Protein AF-A0A955IRQ6-F1 (afdb_monomer)

Structure (mmCIF, N/CA/C/O backbone):
data_AF-A0A955IRQ6-F1
#
_entry.id   AF-A0A955IRQ6-F1
#
loop_
_atom_site.group_PDB
_atom_site.id
_atom_site.type_symbol
_atom_site.label_atom_id
_atom_site.label_alt_id
_atom_site.label_comp_id
_atom_site.label_asym_id
_atom_site.label_entity_id
_atom_site.label_seq_id
_atom_site.pdbx_PDB_ins_code
_atom_site.Cartn_x
_atom_site.Cartn_y
_atom_site.Cartn_z
_atom_site.occupancy
_atom_site.B_iso_or_equiv
_atom_site.auth_seq_id
_atom_site.auth_comp_id
_atom_site.auth_asym_id
_atom_site.auth_atom_id
_atom_site.pdbx_PDB_model_num
ATOM 1 N N . MET A 1 1 ? -24.555 -29.093 59.469 1.00 41.72 1 MET A N 1
ATOM 2 C CA . MET A 1 1 ? -25.232 -28.751 58.199 1.00 41.72 1 MET A CA 1
ATOM 3 C C . MET A 1 1 ? -25.353 -27.230 58.162 1.00 41.72 1 MET A C 1
ATOM 5 O O . MET A 1 1 ? -26.100 -26.677 58.957 1.00 41.72 1 MET A O 1
ATOM 9 N N . LYS A 1 2 ? -24.473 -26.539 57.424 1.00 49.88 2 LYS A N 1
ATOM 10 C CA . LYS A 1 2 ? -24.345 -25.069 57.468 1.00 49.88 2 LYS A CA 1
ATOM 11 C C . LYS A 1 2 ? -25.543 -24.448 56.740 1.00 49.88 2 LYS A C 1
ATOM 13 O O . LYS A 1 2 ? -25.682 -24.643 55.538 1.00 49.88 2 LYS A O 1
ATOM 18 N N . PHE A 1 3 ? -26.401 -23.740 57.474 1.00 54.69 3 PHE A N 1
ATOM 19 C CA . PHE A 1 3 ? -27.460 -22.912 56.901 1.00 54.69 3 PHE A CA 1
ATOM 20 C C . PHE A 1 3 ? -26.799 -21.811 56.075 1.00 54.69 3 PHE A C 1
ATOM 22 O O . PHE A 1 3 ? -26.162 -20.919 56.629 1.00 54.69 3 PHE A O 1
ATOM 29 N N . ILE A 1 4 ? -26.901 -21.905 54.752 1.00 63.69 4 ILE A N 1
ATOM 30 C CA . ILE A 1 4 ? -26.566 -20.794 53.867 1.00 63.69 4 ILE A CA 1
ATOM 31 C C . ILE A 1 4 ? -27.674 -19.757 54.093 1.00 63.69 4 ILE A C 1
ATOM 33 O O . ILE A 1 4 ? -28.838 -20.061 53.813 1.00 63.69 4 ILE A O 1
ATOM 37 N N . PRO A 1 5 ? -27.371 -18.578 54.662 1.00 65.19 5 PRO A N 1
ATOM 38 C CA . PRO A 1 5 ? -28.387 -17.560 54.876 1.00 65.19 5 PRO A CA 1
ATOM 39 C C . PRO A 1 5 ? -28.913 -17.121 53.507 1.00 65.19 5 PRO A C 1
ATOM 41 O O . PRO A 1 5 ? -28.129 -16.912 52.579 1.00 65.19 5 PRO A O 1
ATOM 44 N N . ARG A 1 6 ? -30.239 -16.987 53.362 1.00 68.56 6 ARG A N 1
ATOM 45 C CA . ARG A 1 6 ? -30.896 -16.582 52.098 1.00 68.56 6 ARG A CA 1
ATOM 46 C C . ARG A 1 6 ? -30.316 -15.280 51.525 1.00 68.56 6 ARG A C 1
ATOM 48 O O . ARG A 1 6 ? -30.346 -15.079 50.318 1.00 68.56 6 ARG A O 1
ATOM 55 N N . GLU A 1 7 ? -29.721 -14.457 52.384 1.00 74.31 7 GLU A N 1
ATOM 56 C CA . GLU A 1 7 ? -29.014 -13.221 52.048 1.00 74.31 7 GLU A CA 1
ATOM 57 C C . GLU A 1 7 ? -27.813 -13.430 51.115 1.00 74.31 7 GLU A C 1
ATOM 59 O O . GLU A 1 7 ? -27.553 -12.586 50.261 1.00 74.31 7 GLU A O 1
ATOM 64 N N . PHE A 1 8 ? -27.124 -14.575 51.196 1.00 80.44 8 PHE A N 1
ATOM 65 C CA . PHE A 1 8 ? -25.986 -14.868 50.319 1.00 80.44 8 PHE A CA 1
ATOM 66 C C . PHE A 1 8 ? -26.427 -15.034 48.858 1.00 80.44 8 PHE A C 1
ATOM 68 O O . PHE A 1 8 ? -25.748 -14.570 47.945 1.00 80.44 8 PHE A O 1
ATOM 75 N N . GLY A 1 9 ? -27.601 -15.636 48.635 1.00 82.88 9 GLY A N 1
ATOM 76 C CA . GLY A 1 9 ? -28.193 -15.757 47.301 1.00 82.88 9 GLY A CA 1
ATOM 77 C C . GLY A 1 9 ? -28.558 -14.395 46.711 1.00 82.88 9 GLY A C 1
ATOM 78 O O . GLY A 1 9 ? -28.277 -14.136 45.543 1.00 82.88 9 GLY A O 1
ATOM 79 N N . THR A 1 10 ? -29.107 -13.497 47.534 1.00 86.25 10 THR A N 1
ATOM 80 C CA . THR A 1 10 ? -29.444 -12.130 47.120 1.00 86.25 10 THR A CA 1
ATOM 81 C C . THR A 1 10 ? -28.1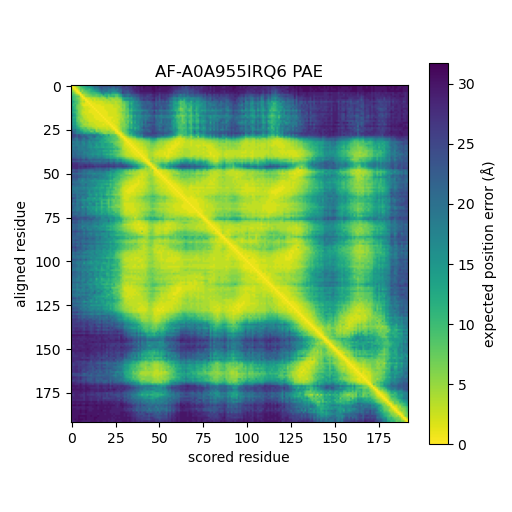99 -11.323 46.764 1.00 86.25 10 THR A C 1
ATOM 83 O O . THR A 1 10 ? -28.184 -10.671 45.725 1.00 86.25 10 THR A O 1
ATOM 86 N N . ILE A 1 11 ? -27.138 -11.394 47.573 1.00 90.38 11 ILE A N 1
ATOM 87 C CA . ILE A 1 11 ? -25.883 -10.675 47.304 1.00 90.38 11 ILE A CA 1
ATOM 88 C C . ILE A 1 11 ? -25.269 -11.151 45.985 1.00 90.38 11 ILE A C 1
ATOM 90 O O . ILE A 1 11 ? -24.971 -10.328 45.126 1.00 90.38 11 ILE A O 1
ATOM 94 N N . VAL A 1 12 ? -25.154 -12.468 45.780 1.00 93.00 12 VAL A N 1
ATOM 95 C CA . VAL A 1 12 ? -24.608 -13.028 44.533 1.00 93.00 12 VAL A CA 1
ATOM 96 C C . VAL A 1 12 ? -25.450 -12.612 43.327 1.00 93.00 12 VAL A C 1
ATOM 98 O O . VAL A 1 12 ? -24.893 -12.222 42.303 1.00 93.00 12 VAL A O 1
ATOM 101 N N . MET A 1 13 ? -26.780 -12.639 43.447 1.00 91.31 13 MET A N 1
ATOM 102 C CA . MET A 1 13 ? -27.679 -12.222 42.372 1.00 91.31 13 MET A CA 1
ATOM 103 C C . MET A 1 13 ? -27.525 -10.732 42.042 1.00 91.31 13 MET A C 1
ATOM 105 O O . MET A 1 13 ? -27.396 -10.384 40.872 1.00 91.31 13 MET A O 1
ATOM 109 N N . VAL A 1 14 ? -27.484 -9.853 43.048 1.00 92.56 14 VAL A N 1
ATOM 110 C CA . VAL A 1 14 ? -27.303 -8.408 42.841 1.00 92.56 14 VAL A CA 1
ATOM 111 C C . VAL A 1 14 ? -25.931 -8.112 42.238 1.00 92.56 14 VAL A C 1
ATOM 113 O O . VAL A 1 14 ? -25.848 -7.330 41.293 1.00 92.56 14 VAL A O 1
ATOM 116 N N . THR A 1 15 ? -24.857 -8.754 42.708 1.00 94.12 15 THR A N 1
ATOM 117 C CA . THR A 1 15 ? -23.518 -8.587 42.124 1.00 94.12 15 THR A CA 1
ATOM 118 C C . THR A 1 15 ? -23.474 -9.088 40.684 1.00 94.12 15 THR A C 1
ATOM 120 O O . THR A 1 15 ? -22.955 -8.383 39.824 1.00 94.12 15 THR A O 1
ATOM 123 N N . ALA A 1 16 ? -24.068 -10.248 40.391 1.00 92.75 16 ALA A N 1
ATOM 124 C CA . ALA A 1 16 ? -24.138 -10.783 39.036 1.00 92.75 16 ALA A CA 1
ATOM 125 C C . ALA A 1 16 ? -24.891 -9.830 38.099 1.00 92.75 16 ALA A C 1
ATOM 127 O O . ALA A 1 16 ? -24.366 -9.479 37.048 1.00 92.75 16 ALA A O 1
ATOM 128 N N . VAL A 1 17 ? -26.069 -9.344 38.508 1.00 94.31 17 VAL A N 1
ATOM 129 C CA . VAL A 1 17 ? -26.861 -8.376 37.730 1.00 94.31 17 VAL A CA 1
ATOM 130 C C . VAL A 1 17 ? -26.098 -7.063 37.543 1.00 94.31 17 VAL A C 1
ATOM 132 O O . VAL A 1 17 ? -26.059 -6.535 36.436 1.00 94.31 17 VAL A O 1
ATOM 135 N N . THR A 1 18 ? -25.435 -6.558 38.584 1.00 94.12 18 THR A N 1
ATOM 136 C CA . THR A 1 18 ? -24.657 -5.310 38.511 1.00 94.12 18 THR A CA 1
ATOM 137 C C . THR A 1 18 ? -23.472 -5.437 37.556 1.00 94.12 18 THR A C 1
ATOM 139 O O . THR A 1 18 ? -23.255 -4.546 36.736 1.00 94.12 18 THR A O 1
ATOM 142 N N . VAL A 1 19 ? -22.731 -6.551 37.611 1.00 92.88 19 VAL A N 1
ATOM 143 C CA . VAL A 1 19 ? -21.631 -6.839 36.675 1.00 92.88 19 VAL A CA 1
ATOM 144 C C . VAL A 1 19 ? -22.157 -6.988 35.248 1.00 92.88 19 VAL A C 1
ATOM 146 O O . VAL A 1 19 ? -21.530 -6.486 34.319 1.00 92.88 19 VAL A O 1
ATOM 149 N N . LEU A 1 20 ? -23.322 -7.617 35.064 1.00 90.75 20 LEU A N 1
ATOM 150 C CA . LEU A 1 20 ? -23.944 -7.777 33.750 1.00 90.75 20 LEU A CA 1
ATOM 151 C C . LEU A 1 20 ? -24.335 -6.424 33.140 1.00 90.75 20 LEU A C 1
ATOM 153 O O . LEU A 1 20 ? -24.046 -6.180 31.974 1.00 90.75 20 LEU A O 1
ATOM 157 N N . ILE A 1 21 ? -24.927 -5.528 33.938 1.00 87.81 21 ILE A N 1
ATOM 158 C CA . ILE A 1 21 ? -25.277 -4.163 33.515 1.00 87.81 21 ILE A CA 1
ATOM 159 C C . ILE A 1 21 ? -24.015 -3.372 33.166 1.00 87.81 21 ILE A C 1
ATOM 161 O O . ILE A 1 21 ? -23.978 -2.721 32.126 1.00 87.81 21 ILE A O 1
ATOM 165 N N . TRP A 1 22 ? -22.964 -3.458 33.989 1.00 86.50 22 TRP A N 1
ATOM 166 C CA . TRP A 1 22 ? -21.681 -2.809 33.702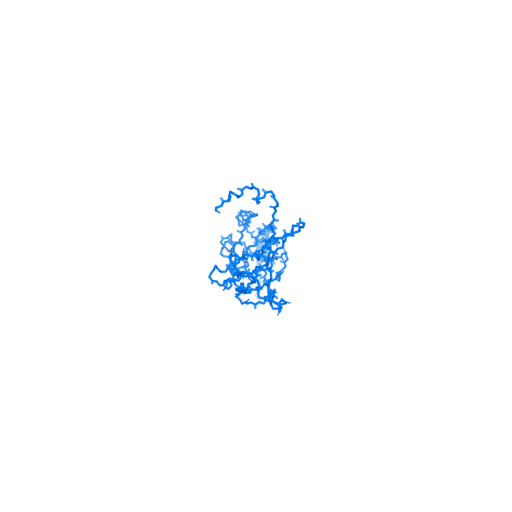 1.00 86.50 22 TRP A CA 1
ATOM 167 C C . TRP A 1 22 ? -21.038 -3.339 32.420 1.00 86.50 22 TRP A C 1
ATOM 169 O O . TRP A 1 22 ? -20.557 -2.555 31.606 1.00 86.50 22 TRP A O 1
ATOM 179 N N . SER A 1 23 ? -21.059 -4.656 32.212 1.00 78.50 23 SER A N 1
ATOM 180 C CA . SER A 1 23 ? -20.509 -5.272 31.005 1.00 78.50 23 SER A CA 1
ATOM 181 C C . SER A 1 23 ? -21.315 -4.905 29.760 1.00 78.50 23 SER A C 1
ATOM 183 O O . SER A 1 23 ? -20.729 -4.664 28.706 1.00 78.50 23 SER A O 1
ATOM 185 N N . TRP A 1 24 ? -22.643 -4.846 29.870 1.00 79.56 24 TRP A N 1
ATOM 186 C CA . TRP A 1 24 ? -23.517 -4.439 28.775 1.00 79.56 24 TRP A CA 1
ATOM 187 C C . TRP A 1 24 ? -23.308 -2.960 28.422 1.00 79.56 24 TRP A C 1
ATOM 189 O O . TRP A 1 24 ? -23.043 -2.643 27.264 1.00 79.56 24 TRP A O 1
ATOM 199 N N . ALA A 1 25 ? -23.281 -2.074 29.424 1.00 74.88 25 ALA A N 1
ATOM 200 C CA . ALA A 1 25 ? -23.009 -0.646 29.246 1.00 74.88 25 ALA A CA 1
ATOM 201 C C . ALA A 1 25 ? -21.607 -0.372 28.665 1.00 74.88 25 ALA A C 1
ATOM 203 O O . ALA A 1 25 ? -21.438 0.516 27.829 1.00 74.88 25 ALA A O 1
ATOM 204 N N . ALA A 1 26 ? -20.600 -1.160 29.055 1.00 65.38 26 ALA A N 1
ATOM 205 C CA . ALA A 1 26 ? -19.263 -1.080 28.471 1.00 65.38 26 ALA A CA 1
ATOM 206 C C . ALA A 1 26 ? -19.239 -1.532 26.999 1.00 65.38 26 ALA A C 1
ATOM 208 O O . ALA A 1 26 ? -18.494 -0.959 26.202 1.00 65.38 26 ALA A O 1
ATOM 209 N N . SER A 1 27 ? -20.062 -2.520 26.621 1.00 59.62 27 SER A N 1
ATOM 210 C CA . SER A 1 27 ? -20.165 -2.989 25.231 1.00 59.62 27 SER A CA 1
ATOM 211 C C . SER A 1 27 ? -20.871 -1.984 24.314 1.00 59.62 27 SER A C 1
ATOM 213 O O . SER A 1 27 ? -20.405 -1.753 23.203 1.00 59.62 27 SER A O 1
ATOM 215 N N . GLU A 1 28 ? -21.888 -1.276 24.818 1.00 60.88 28 GLU A N 1
ATOM 216 C CA . GLU A 1 28 ? -22.627 -0.230 24.087 1.00 60.88 28 GLU A CA 1
ATOM 217 C C . GLU A 1 28 ? -21.750 0.996 23.746 1.00 60.88 28 GLU A C 1
ATOM 219 O O . GLU A 1 28 ? -22.103 1.847 22.932 1.00 60.88 28 GLU A O 1
ATOM 224 N N . THR A 1 29 ? -20.568 1.110 24.361 1.00 61.31 29 THR A N 1
ATOM 225 C CA . THR A 1 29 ? -19.668 2.257 24.168 1.00 61.31 29 THR A CA 1
ATOM 226 C C . THR A 1 29 ? -18.760 2.103 22.939 1.00 61.31 29 THR A C 1
ATOM 228 O O . THR A 1 29 ? -18.117 3.072 22.519 1.00 61.31 29 THR A O 1
ATOM 231 N N . ARG A 1 30 ? -18.693 0.908 22.337 1.00 68.31 30 ARG A N 1
ATOM 232 C CA . ARG A 1 30 ? -17.877 0.661 21.144 1.00 68.31 30 ARG A CA 1
ATOM 233 C C . ARG A 1 30 ? -18.705 0.868 19.887 1.00 68.31 30 ARG A C 1
ATOM 235 O O . ARG A 1 30 ? -19.471 0.009 19.468 1.00 68.31 30 ARG A O 1
ATOM 242 N N . ALA A 1 31 ? -18.543 2.042 19.295 1.00 82.19 31 ALA A N 1
ATOM 243 C CA . ALA A 1 31 ? -19.154 2.350 18.017 1.00 82.19 31 ALA A CA 1
ATOM 244 C C . ALA A 1 31 ? -18.250 1.861 16.877 1.00 82.19 31 ALA A C 1
ATOM 246 O O . ALA A 1 31 ? -17.022 1.820 17.008 1.00 82.19 31 ALA A O 1
ATOM 247 N N . GLN A 1 32 ? -18.877 1.508 15.759 1.00 90.56 32 GLN A N 1
ATOM 248 C CA . GLN A 1 32 ? -18.195 1.185 14.511 1.00 90.56 32 GLN A CA 1
ATOM 249 C C . GLN A 1 32 ? -18.399 2.319 13.511 1.00 90.56 32 GLN A C 1
ATOM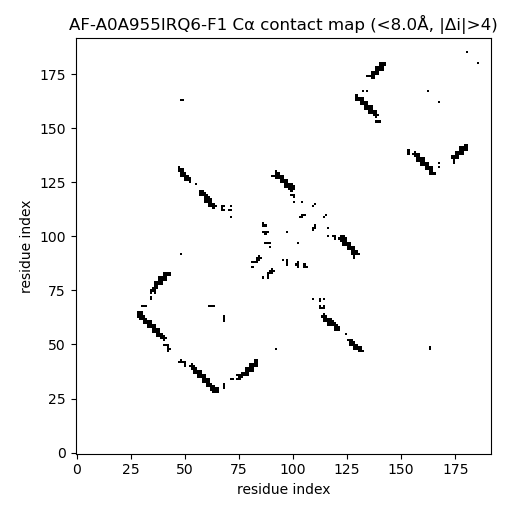 251 O O . GLN A 1 32 ? -19.449 2.968 13.496 1.00 90.56 32 GLN A O 1
ATOM 256 N N . ALA A 1 33 ? -17.395 2.560 12.678 1.00 89.62 33 ALA A N 1
ATOM 257 C CA . ALA A 1 33 ? -17.483 3.497 11.570 1.00 89.62 33 ALA A CA 1
ATOM 258 C C . ALA A 1 33 ? -16.672 2.987 10.379 1.00 89.62 33 ALA A C 1
ATOM 260 O O . ALA A 1 33 ? -15.662 2.308 10.554 1.00 89.62 33 ALA A O 1
ATOM 261 N N . ASP A 1 34 ? -17.096 3.368 9.177 1.00 92.06 34 ASP A N 1
ATOM 262 C CA . ASP A 1 34 ? -16.323 3.162 7.957 1.00 92.06 34 ASP A CA 1
ATOM 263 C C . ASP A 1 34 ? -15.591 4.460 7.594 1.00 92.06 34 ASP A C 1
ATOM 265 O O . ASP A 1 34 ? -16.184 5.542 7.585 1.00 92.06 34 ASP A O 1
ATOM 269 N N . VAL A 1 35 ? -14.296 4.354 7.295 1.00 91.00 35 VAL A N 1
ATOM 270 C CA . VAL A 1 35 ? -13.440 5.476 6.891 1.00 91.00 35 VAL A CA 1
ATOM 271 C C . VAL A 1 35 ? -12.825 5.185 5.529 1.00 91.00 35 VAL A C 1
ATOM 273 O O . VAL A 1 35 ? -12.298 4.100 5.282 1.00 91.00 35 VAL A O 1
ATOM 276 N N . PHE A 1 36 ? -12.871 6.177 4.643 1.00 91.88 36 PHE A N 1
ATOM 277 C CA . PHE A 1 36 ? -12.284 6.100 3.309 1.00 91.88 36 PHE A CA 1
ATOM 278 C C . PHE A 1 36 ? -10.899 6.738 3.304 1.00 91.88 36 PHE A C 1
ATOM 280 O O . PHE A 1 36 ? -10.761 7.929 3.595 1.00 91.88 36 PHE A O 1
ATOM 287 N N . VAL A 1 37 ? -9.887 5.958 2.930 1.00 91.19 37 VAL A N 1
ATOM 288 C CA . VAL A 1 37 ? -8.502 6.425 2.808 1.00 91.19 37 VAL A CA 1
ATOM 289 C C . VAL A 1 37 ? -7.940 6.097 1.431 1.00 91.19 37 VAL A C 1
ATOM 291 O O . VAL A 1 37 ? -8.341 5.124 0.786 1.00 91.19 37 VAL A O 1
ATOM 294 N N . THR A 1 38 ? -6.989 6.910 0.977 1.00 91.81 38 THR A N 1
ATOM 295 C CA . THR A 1 38 ? -6.214 6.608 -0.231 1.00 91.81 38 THR A CA 1
ATOM 296 C C . THR A 1 38 ? -4.813 6.191 0.182 1.00 91.81 38 THR A C 1
ATOM 298 O O . THR A 1 38 ? -4.116 6.940 0.858 1.00 91.81 38 THR A O 1
ATOM 301 N N . LEU A 1 39 ? -4.390 4.999 -0.214 1.00 91.56 39 LEU A N 1
ATOM 302 C CA . LEU A 1 39 ? -3.029 4.515 -0.025 1.00 91.56 39 LEU A CA 1
ATOM 303 C C . LEU A 1 39 ? -2.196 4.927 -1.235 1.00 91.56 39 LEU A C 1
ATOM 305 O O . LEU A 1 39 ? -2.655 4.776 -2.367 1.00 91.56 39 LEU A O 1
ATOM 309 N N . ASN A 1 40 ? -0.994 5.440 -0.999 1.00 92.44 40 ASN A N 1
ATOM 310 C CA . ASN A 1 40 ? -0.025 5.773 -2.036 1.00 92.44 40 ASN A CA 1
ATOM 311 C C . ASN A 1 40 ? 1.235 4.930 -1.841 1.00 92.44 40 ASN A C 1
ATOM 313 O O . ASN A 1 40 ? 1.970 5.125 -0.873 1.00 92.44 40 ASN A O 1
ATOM 317 N N . PHE A 1 41 ? 1.478 4.000 -2.758 1.00 90.25 41 PHE A N 1
ATOM 318 C CA . PHE A 1 41 ? 2.650 3.136 -2.755 1.00 90.25 41 PHE A CA 1
ATOM 319 C C . PHE A 1 41 ? 3.792 3.852 -3.468 1.00 90.25 41 PHE A C 1
ATOM 321 O O . PHE A 1 41 ? 3.705 4.165 -4.656 1.00 90.25 41 PHE A O 1
ATOM 328 N N . ARG A 1 42 ? 4.866 4.150 -2.733 1.00 86.69 42 ARG A N 1
ATOM 329 C CA . ARG A 1 42 ? 5.974 4.963 -3.244 1.00 86.69 42 ARG A CA 1
ATOM 330 C C . ARG A 1 42 ? 7.244 4.136 -3.387 1.00 86.69 42 ARG A C 1
ATOM 332 O O . ARG A 1 42 ? 7.794 3.651 -2.400 1.00 86.69 42 ARG A O 1
ATOM 339 N N . ALA A 1 43 ? 7.750 4.051 -4.613 1.00 83.06 43 ALA A N 1
ATOM 340 C CA . ALA A 1 43 ? 9.066 3.489 -4.878 1.00 83.06 43 ALA A CA 1
ATOM 341 C C . ALA A 1 43 ? 10.191 4.422 -4.375 1.00 83.06 43 ALA A C 1
ATOM 343 O O . ALA A 1 43 ? 10.066 5.650 -4.468 1.00 83.06 43 ALA A O 1
ATOM 344 N N . PRO A 1 44 ? 11.301 3.876 -3.844 1.00 74.00 44 PRO A N 1
ATOM 345 C CA . PRO A 1 44 ? 12.452 4.675 -3.444 1.00 74.00 44 PRO A CA 1
ATOM 346 C C . PRO A 1 44 ? 13.116 5.337 -4.659 1.00 74.00 44 PRO A C 1
ATOM 348 O O . PRO A 1 44 ? 13.363 4.702 -5.684 1.00 74.00 44 PRO A O 1
ATOM 351 N N . VAL A 1 45 ? 13.453 6.623 -4.519 1.00 66.44 45 VAL A N 1
ATOM 352 C CA . VAL A 1 45 ? 13.982 7.478 -5.602 1.00 66.44 45 VAL A CA 1
ATOM 353 C C . VAL A 1 45 ? 15.292 6.937 -6.190 1.00 66.44 45 VAL A C 1
ATOM 355 O O . VAL A 1 45 ? 15.553 7.079 -7.381 1.00 66.44 45 VAL A O 1
ATOM 358 N N . THR A 1 46 ? 16.110 6.290 -5.364 1.00 63.31 46 THR A N 1
ATOM 359 C CA . THR A 1 46 ? 17.427 5.754 -5.731 1.00 63.31 46 THR A CA 1
ATOM 360 C C . THR A 1 46 ? 17.386 4.365 -6.367 1.00 63.31 46 THR A C 1
ATOM 362 O O . THR A 1 46 ? 18.373 3.970 -6.976 1.00 63.31 46 THR A O 1
ATOM 365 N N . GLY A 1 47 ? 16.276 3.629 -6.248 1.00 63.78 47 GLY A N 1
ATOM 366 C CA . GLY A 1 47 ? 16.190 2.226 -6.673 1.00 63.78 47 GLY A CA 1
ATOM 367 C C . GLY A 1 47 ? 15.715 2.016 -8.107 1.00 63.78 47 GLY A C 1
ATOM 368 O O . GLY A 1 47 ? 15.843 0.916 -8.620 1.00 63.78 47 GLY A O 1
ATOM 369 N N . GLY A 1 48 ? 15.177 3.059 -8.752 1.00 78.88 48 GLY A N 1
ATOM 370 C CA . GLY A 1 48 ? 14.633 2.937 -10.101 1.00 78.88 48 GLY A CA 1
ATOM 371 C C . GLY A 1 48 ? 13.558 1.859 -10.174 1.00 78.88 48 GLY A C 1
ATOM 372 O O . GLY A 1 48 ? 13.646 1.001 -11.027 1.00 78.88 48 GLY A O 1
ATOM 373 N N . TYR A 1 49 ? 12.566 1.876 -9.288 1.00 84.62 49 TYR A N 1
ATOM 374 C CA . TYR A 1 49 ? 11.435 0.948 -9.353 1.00 84.62 49 TYR A CA 1
ATOM 375 C C . TYR A 1 49 ? 10.158 1.699 -9.718 1.00 84.62 49 TYR A C 1
ATOM 377 O O . TYR A 1 49 ? 10.004 2.879 -9.392 1.00 84.62 49 TYR A O 1
ATOM 385 N N . VAL A 1 50 ? 9.237 1.008 -10.378 1.00 85.31 50 VAL A N 1
ATOM 386 C CA . VAL A 1 50 ? 7.859 1.449 -10.592 1.00 85.31 50 VAL A CA 1
ATOM 387 C C . VAL A 1 50 ? 6.923 0.455 -9.913 1.00 85.31 50 VAL A C 1
ATOM 389 O O . VAL A 1 50 ? 7.216 -0.735 -9.867 1.00 85.31 50 VAL A O 1
ATOM 392 N N . VAL A 1 51 ? 5.824 0.949 -9.346 1.00 88.81 51 VAL A N 1
ATOM 393 C CA . VAL A 1 51 ? 4.812 0.116 -8.690 1.00 88.81 51 VAL A CA 1
ATOM 394 C C . VAL A 1 51 ? 3.442 0.384 -9.294 1.00 88.81 51 VAL A C 1
ATOM 396 O O . VAL A 1 51 ? 3.039 1.540 -9.449 1.00 88.81 51 VAL A O 1
ATOM 399 N N . GLU A 1 52 ? 2.723 -0.689 -9.604 1.00 87.50 52 GLU A N 1
ATOM 400 C CA . GLU A 1 52 ? 1.355 -0.655 -10.103 1.00 87.50 52 GLU A CA 1
ATOM 401 C C . GLU A 1 52 ? 0.433 -1.523 -9.224 1.00 87.50 52 GLU A C 1
ATOM 403 O O . GLU A 1 52 ? 0.745 -2.682 -8.969 1.00 87.50 52 GLU A O 1
ATOM 408 N N . PRO A 1 53 ? -0.715 -1.005 -8.751 1.00 88.50 53 PRO A N 1
ATOM 409 C CA . PRO A 1 53 ? -1.117 0.393 -8.808 1.00 88.50 53 PRO A CA 1
ATOM 410 C C . PRO A 1 53 ? -0.290 1.255 -7.839 1.00 88.50 53 PRO A C 1
ATOM 412 O O . PRO A 1 53 ? 0.002 0.857 -6.715 1.00 88.50 53 PRO A O 1
ATOM 415 N N . SER A 1 54 ? 0.024 2.487 -8.244 1.00 87.75 54 SER A N 1
ATOM 416 C CA . SER A 1 54 ? 0.688 3.463 -7.367 1.00 87.75 54 SER A CA 1
ATOM 417 C C . SER A 1 54 ? -0.241 4.014 -6.285 1.00 87.75 54 SER A C 1
ATOM 419 O O . SER A 1 54 ? 0.215 4.433 -5.226 1.00 87.75 54 SER A O 1
ATOM 421 N N . THR A 1 55 ? -1.556 3.986 -6.518 1.00 91.12 55 THR A N 1
ATOM 422 C CA . THR A 1 55 ? -2.559 4.411 -5.538 1.00 91.12 55 THR A CA 1
ATOM 423 C C . THR A 1 55 ? -3.716 3.426 -5.456 1.00 91.12 55 THR A C 1
ATOM 425 O O . THR A 1 55 ? -4.161 2.884 -6.467 1.00 91.12 55 THR A O 1
ATOM 428 N N . ALA A 1 56 ? -4.236 3.214 -4.249 1.00 91.25 56 ALA A N 1
ATOM 429 C CA . ALA A 1 56 ? -5.401 2.370 -4.012 1.00 91.25 56 ALA A CA 1
ATOM 430 C C . ALA A 1 56 ? -6.357 3.040 -3.023 1.00 91.25 56 ALA A C 1
ATOM 432 O O . ALA A 1 56 ? -5.949 3.489 -1.954 1.00 91.25 56 ALA A O 1
ATOM 433 N N . ARG A 1 57 ? -7.647 3.097 -3.361 1.00 91.88 57 ARG A N 1
ATOM 434 C CA . ARG A 1 57 ? -8.688 3.562 -2.436 1.00 91.88 57 ARG A CA 1
ATOM 435 C C . ARG A 1 57 ? -9.191 2.390 -1.610 1.00 91.88 57 ARG A C 1
ATOM 437 O O . ARG A 1 57 ? -9.562 1.362 -2.172 1.00 91.88 57 ARG A O 1
ATOM 444 N N . VAL A 1 58 ? -9.220 2.564 -0.293 1.00 92.25 58 VAL A N 1
ATOM 445 C CA . VAL A 1 58 ? -9.584 1.511 0.656 1.00 92.25 58 VAL A CA 1
ATOM 446 C C . VAL A 1 58 ? -10.616 2.046 1.636 1.00 92.25 58 VAL A C 1
ATOM 448 O O . VAL A 1 58 ? -10.499 3.160 2.146 1.00 92.25 58 VAL A O 1
ATOM 451 N N . THR A 1 59 ? -11.638 1.237 1.894 1.00 93.12 59 THR A N 1
ATOM 452 C CA . THR A 1 59 ? -12.583 1.456 2.991 1.00 93.12 59 THR A CA 1
ATOM 453 C C . THR A 1 59 ? -12.125 0.637 4.187 1.00 93.12 59 THR A C 1
ATOM 455 O O . THR A 1 59 ? -11.914 -0.568 4.057 1.00 93.12 59 THR A O 1
ATOM 458 N N . ILE A 1 60 ? -11.961 1.278 5.337 1.00 93.38 60 ILE A N 1
ATOM 459 C CA . ILE A 1 60 ? -11.528 0.646 6.582 1.00 93.38 60 ILE A CA 1
ATOM 460 C C . ILE A 1 60 ? -12.698 0.699 7.556 1.00 93.38 60 ILE A C 1
ATOM 462 O O . ILE A 1 60 ? -13.172 1.783 7.890 1.00 93.38 60 ILE A O 1
ATOM 466 N N . THR A 1 61 ? -13.140 -0.461 8.027 1.00 93.00 61 THR A N 1
ATOM 467 C CA . THR A 1 61 ? -14.095 -0.562 9.128 1.00 93.00 61 THR A CA 1
ATOM 468 C C . THR A 1 61 ? -13.318 -0.545 10.437 1.00 93.00 61 THR A C 1
ATOM 470 O O . THR A 1 61 ? -12.472 -1.411 10.677 1.00 93.00 61 THR A O 1
ATOM 473 N N . ILE A 1 62 ? -13.597 0.447 11.275 1.00 92.69 62 ILE A N 1
ATOM 474 C CA . ILE A 1 62 ? -12.910 0.692 12.544 1.00 92.69 62 ILE A CA 1
ATOM 475 C C . ILE A 1 62 ? -13.884 0.639 13.720 1.00 92.69 62 ILE A C 1
ATOM 477 O O . ILE A 1 62 ? -15.049 1.013 13.598 1.00 92.69 62 ILE A O 1
ATOM 481 N N . GLU A 1 63 ? -13.388 0.213 14.876 1.00 91.44 63 GLU A N 1
ATOM 482 C CA . GLU A 1 63 ? -14.115 0.168 16.145 1.00 91.44 63 GLU A CA 1
ATOM 483 C C . GLU A 1 63 ? -13.356 0.950 17.217 1.00 91.44 63 GLU A C 1
ATOM 485 O O . GLU A 1 63 ? -12.129 0.875 17.315 1.00 91.44 63 GLU A O 1
ATOM 490 N N . GLY A 1 64 ? -14.073 1.702 18.050 1.00 90.31 64 GLY A N 1
ATOM 491 C CA . GLY A 1 64 ? -13.449 2.395 19.171 1.00 90.31 64 GLY A CA 1
ATOM 492 C C . GLY A 1 64 ? -14.397 3.288 19.959 1.00 90.31 64 GLY A C 1
ATOM 493 O O . GLY A 1 64 ? -15.613 3.295 19.761 1.00 90.31 64 GLY A O 1
ATOM 494 N N . SER A 1 65 ? -13.818 4.070 20.873 1.00 88.00 65 SER A N 1
ATOM 495 C CA . SER A 1 65 ? -14.551 5.139 21.558 1.00 88.00 65 SER A CA 1
ATOM 496 C C . SER A 1 65 ? -14.958 6.237 20.568 1.00 88.00 65 SER A C 1
ATOM 498 O O . SER A 1 65 ? -14.273 6.469 19.572 1.00 88.00 65 SER A O 1
ATOM 500 N N . ARG A 1 66 ? -16.023 6.990 20.870 1.00 86.62 66 ARG A N 1
ATOM 501 C CA . ARG A 1 66 ? -16.467 8.122 20.031 1.00 86.62 66 ARG A CA 1
ATOM 502 C C . ARG A 1 66 ? -15.347 9.114 19.693 1.00 86.62 66 ARG A C 1
ATOM 504 O O . ARG A 1 66 ? -15.259 9.561 18.555 1.00 86.62 66 ARG A O 1
ATOM 511 N N . LEU A 1 67 ? -14.479 9.429 20.659 1.00 88.00 67 LEU A N 1
ATOM 512 C CA . LEU A 1 67 ? -13.346 10.335 20.445 1.00 88.00 67 LEU A CA 1
ATOM 513 C C . LEU A 1 67 ? -12.302 9.732 19.489 1.00 88.00 67 LEU A C 1
ATOM 515 O O . LEU A 1 67 ? -11.774 10.443 18.639 1.00 88.00 67 LEU A O 1
ATOM 519 N N . ALA A 1 68 ? -12.015 8.433 19.614 1.00 88.81 68 ALA A N 1
ATOM 520 C CA . ALA A 1 68 ? -11.083 7.727 18.734 1.00 88.81 68 ALA A CA 1
ATOM 521 C C . ALA A 1 68 ? -11.609 7.681 17.290 1.00 88.81 68 ALA A C 1
ATOM 523 O O . ALA A 1 68 ? -10.882 8.019 16.357 1.00 88.81 68 ALA A O 1
ATOM 524 N N . LEU A 1 69 ? -12.900 7.378 17.112 1.00 90.06 69 LEU A N 1
ATOM 525 C CA . LEU A 1 69 ? -13.552 7.410 15.800 1.00 90.06 69 LEU A CA 1
ATOM 526 C C . LEU A 1 69 ? -13.515 8.807 15.173 1.00 90.06 69 LEU A C 1
ATOM 528 O O . LEU A 1 69 ? -13.228 8.935 13.989 1.00 90.06 69 LEU A O 1
ATOM 532 N N . GLN A 1 70 ? -13.745 9.861 15.960 1.00 89.50 70 GLN A N 1
ATOM 533 C CA . GLN A 1 70 ? -13.674 11.238 15.468 1.00 89.50 70 GLN A CA 1
ATOM 534 C C . GLN A 1 70 ? -12.252 11.622 15.023 1.00 89.50 70 GLN A C 1
ATOM 536 O O . GLN A 1 70 ? -12.079 12.292 14.006 1.00 89.50 70 GLN A O 1
ATOM 541 N N . LYS A 1 71 ? -11.217 11.164 15.742 1.00 89.56 71 LYS A N 1
ATOM 542 C CA . LYS A 1 71 ? -9.815 11.332 15.323 1.00 89.56 71 LYS A CA 1
ATOM 543 C C . LYS A 1 71 ? -9.511 10.569 14.033 1.00 89.56 71 LYS A C 1
ATOM 545 O O . LYS A 1 71 ? -8.868 11.123 13.148 1.00 89.56 71 LYS A O 1
ATOM 550 N N . ALA A 1 72 ? -9.991 9.334 13.907 1.00 88.38 72 ALA A N 1
ATOM 551 C CA . ALA A 1 72 ? -9.809 8.533 12.701 1.00 88.38 72 ALA A CA 1
ATOM 552 C C . ALA A 1 72 ? -10.564 9.113 11.492 1.00 88.38 72 ALA A C 1
ATOM 554 O O . ALA A 1 72 ? -10.039 9.104 10.384 1.00 88.38 72 ALA A O 1
ATOM 555 N N . GLN A 1 73 ? -11.735 9.723 11.696 1.00 88.25 73 GLN A N 1
ATOM 556 C CA . GLN A 1 73 ? -12.432 10.482 10.651 1.00 88.25 73 GLN A CA 1
ATOM 557 C C . GLN A 1 73 ? -11.617 11.681 10.148 1.00 88.25 73 GLN A C 1
ATOM 559 O O . GLN A 1 73 ? -11.730 12.042 8.985 1.00 88.25 73 GLN A O 1
ATOM 564 N N . ALA A 1 74 ? -10.725 12.266 10.953 1.00 86.81 74 ALA A N 1
ATOM 565 C CA . ALA A 1 74 ? -9.815 13.312 10.472 1.00 86.81 74 ALA A CA 1
ATOM 566 C C . ALA A 1 74 ? -8.734 12.792 9.496 1.00 86.81 74 ALA A C 1
ATOM 568 O O . ALA A 1 74 ? -7.963 13.588 8.945 1.00 86.81 74 ALA A O 1
ATOM 569 N N . LEU A 1 75 ? -8.638 11.470 9.308 1.00 83.12 75 LEU A N 1
ATOM 570 C CA . LEU A 1 75 ? -7.831 10.815 8.275 1.00 83.12 75 LEU A CA 1
ATOM 571 C C . LEU A 1 75 ? -8.636 10.517 7.004 1.00 83.12 75 LEU A C 1
ATOM 573 O O . LEU A 1 75 ? -8.054 10.092 6.007 1.00 83.12 75 LEU A O 1
ATOM 577 N N . GLN A 1 76 ? -9.949 10.756 7.019 1.00 83.56 76 GLN A N 1
ATOM 578 C CA . GLN A 1 76 ? -10.794 10.605 5.845 1.00 83.56 76 GLN A CA 1
ATOM 579 C C . GLN A 1 76 ? -10.283 11.502 4.714 1.00 83.56 76 GLN A C 1
ATOM 581 O O . GLN A 1 76 ? -9.866 12.636 4.948 1.00 83.56 76 GLN A O 1
ATOM 586 N N . GLU A 1 77 ? -10.264 10.957 3.497 1.00 76.12 77 GLU A N 1
ATOM 587 C CA . GLU A 1 77 ? -9.760 11.623 2.283 1.00 76.12 77 GLU A CA 1
ATOM 588 C C . GLU A 1 77 ? -8.270 12.007 2.308 1.00 76.12 77 GLU A C 1
ATOM 590 O O . GLU A 1 77 ? -7.763 12.561 1.332 1.00 76.12 77 GLU A O 1
ATOM 595 N N . LYS A 1 78 ? -7.522 11.661 3.364 1.00 82.94 78 LYS A N 1
ATOM 596 C CA . LYS A 1 78 ? -6.069 11.822 3.359 1.00 82.94 78 LYS A CA 1
ATOM 597 C C . LYS A 1 78 ? -5.398 10.692 2.593 1.00 82.94 78 LYS A C 1
ATOM 599 O O . LYS A 1 78 ? -5.831 9.536 2.606 1.00 82.94 78 LYS A O 1
ATOM 604 N N . THR A 1 79 ? -4.293 11.056 1.956 1.00 86.31 79 THR A N 1
ATOM 605 C CA . THR A 1 79 ? -3.391 10.105 1.320 1.00 86.31 79 THR A CA 1
ATOM 606 C C . THR A 1 79 ? -2.374 9.618 2.341 1.00 86.31 79 THR A C 1
ATOM 608 O O . THR A 1 79 ? -1.658 10.413 2.950 1.00 86.31 79 THR A O 1
ATOM 611 N N . LEU A 1 80 ? -2.311 8.305 2.529 1.00 88.06 80 LEU A N 1
ATOM 612 C CA . LEU A 1 80 ? -1.330 7.646 3.371 1.00 88.06 80 LEU A CA 1
ATOM 613 C C . LEU A 1 80 ? -0.204 7.118 2.482 1.00 88.06 80 LEU A C 1
ATOM 615 O O . LEU A 1 80 ? -0.406 6.193 1.700 1.00 88.06 80 LEU A O 1
ATOM 619 N N . ASP A 1 81 ? 0.977 7.725 2.581 1.00 89.81 81 ASP A N 1
ATOM 620 C CA . ASP A 1 81 ? 2.171 7.220 1.901 1.00 89.81 81 ASP A CA 1
ATOM 621 C C . ASP A 1 81 ? 2.696 5.943 2.570 1.00 89.81 81 ASP A C 1
ATOM 623 O O . ASP A 1 81 ? 2.875 5.910 3.791 1.00 89.81 81 ASP A O 1
ATOM 627 N N . PHE A 1 82 ? 2.982 4.936 1.745 1.00 89.38 82 PHE A N 1
ATOM 628 C CA . PHE A 1 82 ? 3.611 3.669 2.102 1.00 89.38 82 PHE A CA 1
ATOM 629 C C . PHE A 1 82 ? 4.825 3.428 1.191 1.00 89.38 82 PHE A C 1
ATOM 631 O O . PHE A 1 82 ? 4.658 3.116 0.007 1.00 89.38 82 PHE A O 1
ATOM 638 N N . PRO A 1 83 ? 6.057 3.611 1.695 1.00 87.50 83 PRO A N 1
ATOM 639 C CA . PRO A 1 83 ? 7.255 3.311 0.923 1.00 87.50 83 PRO A CA 1
ATOM 640 C C . PRO A 1 83 ? 7.453 1.796 0.762 1.00 87.50 83 PRO A C 1
ATOM 642 O O . PRO A 1 83 ? 7.171 1.026 1.680 1.00 87.50 83 PRO A O 1
ATOM 645 N N . LEU A 1 84 ? 7.962 1.373 -0.399 1.00 86.75 84 LEU A N 1
ATOM 646 C CA . LEU A 1 84 ? 8.293 -0.035 -0.656 1.00 86.75 84 LEU A CA 1
ATOM 647 C C . LEU A 1 84 ? 9.387 -0.538 0.302 1.00 86.75 84 LEU A C 1
ATOM 649 O O . LEU A 1 84 ? 10.317 0.200 0.635 1.00 86.75 84 LEU A O 1
ATOM 653 N N . GLY A 1 85 ? 9.288 -1.800 0.723 1.00 83.50 85 GLY A N 1
ATOM 654 C CA . GLY A 1 85 ? 10.233 -2.442 1.646 1.00 83.50 85 GLY A CA 1
ATOM 655 C C . GLY A 1 85 ? 10.051 -2.069 3.123 1.00 83.50 85 GLY A C 1
ATOM 656 O O . GLY A 1 85 ? 10.859 -2.475 3.958 1.00 83.50 85 GLY A O 1
ATOM 657 N N . VAL A 1 86 ? 9.013 -1.299 3.465 1.00 81.44 86 VAL A N 1
ATOM 658 C CA . VAL A 1 86 ? 8.740 -0.817 4.828 1.00 81.44 86 VAL A CA 1
ATOM 659 C C . VAL A 1 86 ? 7.291 -1.126 5.208 1.00 81.44 86 VAL A C 1
ATOM 661 O O . VAL A 1 86 ? 6.425 -1.262 4.348 1.00 81.44 86 VAL A O 1
ATOM 664 N N . SER A 1 87 ? 7.012 -1.251 6.509 1.00 79.88 87 SER A N 1
ATOM 665 C CA . SER A 1 87 ? 5.649 -1.410 7.049 1.00 79.88 87 SER A CA 1
ATOM 666 C C . SER A 1 87 ? 4.862 -2.585 6.449 1.00 79.88 87 SER A C 1
ATOM 668 O O . SER A 1 87 ? 3.649 -2.508 6.280 1.00 79.88 87 SER A O 1
ATOM 670 N N . GLY A 1 88 ? 5.558 -3.676 6.110 1.00 79.38 88 GLY A N 1
ATOM 671 C CA . GLY A 1 88 ? 4.955 -4.875 5.518 1.00 79.38 88 GLY A CA 1
ATOM 672 C C . GLY A 1 88 ? 4.700 -4.789 4.009 1.00 79.38 88 GLY A C 1
ATOM 673 O O . GLY A 1 88 ? 4.168 -5.739 3.438 1.00 79.38 88 GLY A O 1
ATOM 674 N N . VAL A 1 89 ? 5.093 -3.695 3.349 1.00 86.50 89 VAL A N 1
ATOM 675 C CA . VAL A 1 89 ? 5.043 -3.573 1.888 1.00 86.50 89 VAL A CA 1
ATOM 676 C C . VAL A 1 89 ? 6.303 -4.205 1.281 1.00 86.50 89 VAL A C 1
ATOM 678 O O . VAL A 1 89 ? 7.411 -3.869 1.707 1.00 86.50 89 VAL A O 1
ATOM 681 N N . PRO A 1 90 ? 6.176 -5.104 0.289 1.00 86.19 90 PRO A N 1
ATOM 682 C CA . PRO A 1 90 ? 7.317 -5.725 -0.378 1.00 86.19 90 PRO A CA 1
ATOM 683 C C . PRO A 1 90 ? 8.176 -4.675 -1.092 1.00 86.19 90 PRO A C 1
ATOM 685 O O . PRO A 1 90 ? 7.673 -3.666 -1.583 1.00 86.19 90 PRO A O 1
ATOM 688 N N . GLY A 1 91 ? 9.489 -4.901 -1.104 1.00 84.69 91 GLY A N 1
ATOM 689 C CA . GLY A 1 91 ? 10.466 -4.039 -1.781 1.00 84.69 91 GLY A CA 1
ATOM 690 C C . GLY A 1 91 ? 11.175 -4.708 -2.954 1.00 84.69 91 GLY A C 1
ATOM 691 O O . GLY A 1 91 ? 12.040 -4.090 -3.566 1.00 84.69 91 GLY A O 1
ATOM 692 N N . GLU A 1 92 ? 10.839 -5.963 -3.239 1.00 86.00 92 GLU A N 1
ATOM 693 C CA . GLU A 1 92 ? 11.451 -6.754 -4.302 1.00 86.00 92 GLU A CA 1
ATOM 694 C C . GLU A 1 92 ? 10.619 -6.663 -5.589 1.00 86.00 92 GLU A C 1
ATOM 696 O O . GLU A 1 92 ? 9.408 -6.447 -5.512 1.00 86.00 92 GLU A O 1
ATOM 701 N N . PRO A 1 93 ? 11.239 -6.812 -6.772 1.00 86.31 93 PRO A N 1
ATOM 702 C CA . PRO A 1 93 ? 10.507 -6.885 -8.028 1.00 86.31 93 PRO A CA 1
ATOM 703 C C . PRO A 1 93 ? 9.627 -8.132 -8.118 1.00 86.31 93 PRO A C 1
ATOM 705 O O . PRO A 1 93 ? 10.057 -9.237 -7.778 1.00 86.31 93 PRO A O 1
ATOM 708 N N . GLY A 1 94 ? 8.432 -7.966 -8.677 1.00 87.62 94 GLY A N 1
ATOM 709 C CA . GLY A 1 94 ? 7.488 -9.042 -8.938 1.00 87.62 94 GLY A CA 1
ATOM 710 C C . GLY A 1 94 ? 6.056 -8.718 -8.529 1.00 87.62 94 GLY A C 1
ATOM 711 O O . GLY A 1 94 ? 5.723 -7.611 -8.103 1.00 87.62 94 GLY A O 1
ATOM 712 N N . ASN A 1 95 ? 5.199 -9.732 -8.662 1.00 90.19 95 ASN A N 1
ATOM 713 C CA . ASN A 1 95 ? 3.797 -9.652 -8.275 1.00 90.19 95 ASN A CA 1
ATOM 714 C C . ASN A 1 95 ? 3.652 -10.086 -6.818 1.00 90.19 95 ASN A C 1
ATOM 716 O O . ASN A 1 95 ? 3.906 -11.243 -6.471 1.00 90.19 95 ASN A O 1
ATOM 720 N N . HIS A 1 96 ? 3.169 -9.180 -5.980 1.00 91.94 96 HIS A N 1
ATOM 721 C CA . HIS A 1 96 ? 2.965 -9.421 -4.565 1.00 91.94 96 HIS A CA 1
ATOM 722 C C . HIS A 1 96 ? 1.525 -9.126 -4.158 1.00 91.94 96 HIS A C 1
ATOM 724 O O . HIS A 1 96 ? 0.937 -8.120 -4.545 1.00 91.94 96 HIS A O 1
ATOM 730 N N . SER A 1 97 ? 0.955 -9.996 -3.328 1.00 91.56 97 SER A N 1
ATOM 731 C CA . SER A 1 97 ? -0.332 -9.743 -2.684 1.00 91.56 97 SER A CA 1
ATOM 732 C C . SER A 1 97 ? -0.085 -9.152 -1.304 1.00 91.56 97 SER A C 1
ATOM 734 O O . SER A 1 97 ? 0.515 -9.810 -0.455 1.00 91.56 97 SER A O 1
ATOM 736 N N . VAL A 1 98 ? -0.563 -7.933 -1.073 1.00 91.38 98 VAL A N 1
ATOM 737 C CA . VAL A 1 98 ? -0.407 -7.230 0.204 1.00 91.38 98 VAL A CA 1
ATOM 738 C C . VAL A 1 98 ? -1.734 -7.214 0.944 1.00 91.38 98 VAL A C 1
ATOM 740 O O . VAL A 1 98 ? -2.731 -6.720 0.416 1.00 91.38 98 VAL A O 1
ATOM 743 N N . ASP A 1 99 ? -1.740 -7.740 2.169 1.00 92.62 99 ASP A N 1
ATOM 744 C CA . ASP A 1 99 ? -2.878 -7.629 3.081 1.00 92.62 99 ASP A CA 1
ATOM 745 C C . ASP A 1 99 ? -2.952 -6.214 3.666 1.00 92.62 99 ASP A C 1
ATOM 747 O O . ASP A 1 99 ? -2.054 -5.756 4.380 1.00 92.62 99 ASP A O 1
ATOM 751 N N . LEU A 1 100 ? -4.048 -5.523 3.362 1.00 91.69 100 LEU A N 1
ATOM 752 C CA . LEU A 1 100 ? -4.238 -4.134 3.747 1.00 91.69 100 LEU A CA 1
ATOM 753 C C . LEU A 1 100 ? -4.470 -3.984 5.251 1.00 91.69 100 LEU A C 1
ATOM 755 O O . LEU A 1 100 ? -4.045 -2.989 5.832 1.00 91.69 100 LEU A O 1
ATOM 759 N N . ALA A 1 101 ? -5.111 -4.959 5.901 1.00 89.44 101 ALA A N 1
ATOM 760 C CA . ALA A 1 101 ? -5.331 -4.897 7.343 1.00 89.44 101 ALA A CA 1
ATOM 761 C C . ALA A 1 101 ? -3.994 -4.949 8.096 1.00 89.44 101 ALA A C 1
ATOM 763 O O . ALA A 1 101 ? -3.772 -4.173 9.025 1.00 89.44 101 ALA A O 1
ATOM 764 N N . SER A 1 102 ? -3.076 -5.809 7.649 1.00 90.00 102 SER A N 1
ATOM 765 C CA . SER A 1 102 ? -1.741 -5.940 8.236 1.00 90.00 102 SER A CA 1
ATOM 766 C C . SER A 1 102 ? -0.904 -4.663 8.110 1.00 90.00 102 SER A C 1
ATOM 768 O O . SER A 1 102 ? -0.357 -4.202 9.111 1.00 90.00 102 SER A O 1
ATOM 770 N N . ILE A 1 103 ? -0.831 -4.046 6.923 1.00 90.94 103 ILE A N 1
ATOM 771 C CA . ILE A 1 103 ? -0.038 -2.813 6.738 1.00 90.94 103 ILE A CA 1
ATOM 772 C C . ILE A 1 103 ? -0.638 -1.616 7.488 1.00 90.94 103 ILE A C 1
ATOM 774 O O . ILE A 1 103 ? 0.100 -0.795 8.027 1.00 90.94 103 ILE A O 1
ATOM 778 N N . LEU A 1 104 ? -1.971 -1.521 7.559 1.00 89.00 104 LEU A N 1
ATOM 779 C CA . LEU A 1 104 ? -2.652 -0.418 8.237 1.00 89.00 104 LEU A CA 1
ATOM 780 C C . LEU A 1 104 ? -2.547 -0.536 9.761 1.00 89.00 104 LEU A C 1
ATOM 782 O O . LEU A 1 104 ? -2.431 0.482 10.433 1.00 89.00 104 LEU A O 1
ATOM 786 N N . ASN A 1 105 ? -2.514 -1.759 10.300 1.00 87.81 105 ASN A N 1
ATOM 787 C CA . ASN A 1 105 ? -2.230 -2.004 11.718 1.00 87.81 105 ASN A CA 1
ATOM 788 C C . ASN A 1 105 ? -0.774 -1.693 12.101 1.00 87.81 105 ASN A C 1
ATOM 790 O O . ASN A 1 105 ? -0.485 -1.479 13.274 1.00 87.81 105 ASN A O 1
ATOM 794 N N . LEU A 1 106 ? 0.159 -1.677 11.145 1.00 86.94 106 LEU A N 1
ATOM 795 C CA . LEU A 1 106 ? 1.548 -1.266 11.383 1.00 86.94 106 LEU A CA 1
ATOM 796 C C . LEU A 1 106 ? 1.737 0.256 11.271 1.00 86.94 106 LEU A C 1
ATOM 798 O O . LEU A 1 106 ? 2.775 0.775 11.682 1.00 86.94 106 LEU A O 1
ATOM 802 N N . ASP A 1 107 ? 0.754 0.981 10.735 1.00 87.56 107 ASP A N 1
ATOM 803 C CA . ASP A 1 107 ? 0.843 2.422 10.531 1.00 87.56 107 ASP A CA 1
ATOM 804 C C . ASP A 1 107 ? 0.593 3.191 11.836 1.00 87.56 107 ASP A C 1
ATOM 806 O O . ASP A 1 107 ? -0.480 3.122 12.443 1.00 87.56 107 ASP A O 1
ATOM 810 N N . SER A 1 108 ? 1.586 3.973 12.265 1.00 84.75 108 SER A N 1
ATOM 811 C CA . SER A 1 108 ? 1.493 4.748 13.506 1.00 84.75 108 SER A CA 1
ATOM 812 C C . SER A 1 108 ? 0.354 5.765 13.482 1.00 84.75 108 SER A C 1
ATOM 814 O O . SER A 1 108 ? -0.283 5.973 14.507 1.00 84.75 108 SER A O 1
ATOM 816 N N . ARG A 1 109 ? 0.013 6.343 12.321 1.00 85.56 109 ARG A N 1
ATOM 817 C CA . ARG A 1 109 ? -1.035 7.375 12.230 1.00 85.56 109 ARG A CA 1
ATOM 818 C C . ARG A 1 109 ? -2.409 6.813 12.571 1.00 85.56 109 ARG A C 1
ATOM 820 O O . ARG A 1 109 ? -3.227 7.548 13.113 1.00 85.56 109 ARG A O 1
ATOM 827 N N . LEU A 1 110 ? -2.666 5.541 12.255 1.00 85.94 110 LEU A N 1
ATOM 828 C CA . LEU A 1 110 ? -3.903 4.851 12.626 1.00 85.94 110 LEU A CA 1
ATOM 829 C C . LEU A 1 110 ? -3.854 4.362 14.073 1.00 85.94 110 LEU A C 1
ATOM 831 O O . LEU A 1 110 ? -4.802 4.610 14.820 1.00 85.94 110 LEU A O 1
ATOM 835 N N . ASN A 1 111 ? -2.740 3.769 14.500 1.00 86.44 111 ASN A N 1
ATOM 836 C CA . ASN A 1 111 ? -2.569 3.308 15.881 1.00 86.44 111 ASN A CA 1
ATOM 837 C C . ASN A 1 111 ? -2.689 4.446 16.909 1.00 86.44 111 ASN A C 1
ATOM 839 O O . ASN A 1 111 ? -3.336 4.278 17.943 1.00 86.44 111 ASN A O 1
ATOM 843 N N . ASP A 1 112 ? -2.169 5.634 16.594 1.00 87.94 112 ASP A N 1
ATOM 844 C CA . ASP A 1 112 ? -2.224 6.821 17.455 1.00 87.94 112 ASP A CA 1
ATOM 845 C C . ASP A 1 112 ? -3.659 7.340 17.676 1.00 87.94 112 ASP A C 1
ATOM 847 O O . ASP A 1 112 ? -3.934 8.062 18.642 1.00 87.94 112 ASP A O 1
ATOM 851 N N . THR A 1 113 ? -4.612 6.971 16.810 1.00 87.88 113 THR A N 1
ATOM 852 C CA . THR A 1 113 ? -6.029 7.322 17.011 1.00 87.88 113 THR A CA 1
ATOM 853 C C . THR A 1 113 ? -6.691 6.489 18.110 1.00 87.88 113 THR A C 1
ATOM 855 O O . THR A 1 113 ? -7.685 6.937 18.687 1.00 87.88 113 THR A O 1
ATOM 858 N N . GLY A 1 114 ? -6.133 5.315 18.432 1.00 86.69 114 GLY A N 1
ATOM 859 C CA . GLY A 1 114 ? -6.679 4.375 19.410 1.00 86.69 114 GLY A CA 1
ATOM 860 C C . GLY A 1 114 ? -7.892 3.580 18.914 1.00 86.69 114 GLY A C 1
ATOM 861 O O . GLY A 1 114 ? -8.655 3.072 19.737 1.00 86.69 114 GLY A O 1
ATOM 862 N N . VAL A 1 115 ? -8.108 3.504 17.597 1.00 90.62 115 VAL A N 1
ATOM 863 C CA . VAL A 1 115 ? -9.138 2.648 16.988 1.00 90.62 115 VAL A CA 1
ATOM 864 C C . VAL A 1 115 ? -8.575 1.267 16.670 1.00 90.62 115 VAL A C 1
ATOM 866 O O . VAL A 1 115 ? -7.380 1.101 16.453 1.00 90.62 115 VAL A O 1
ATOM 869 N N . THR A 1 116 ? -9.445 0.265 16.630 1.00 90.56 116 THR A N 1
ATOM 870 C CA . THR A 1 116 ? -9.116 -1.083 16.161 1.00 90.56 116 THR A CA 1
ATOM 871 C C . THR A 1 116 ? -9.659 -1.270 14.753 1.00 90.56 116 THR A C 1
ATOM 873 O O . THR A 1 116 ? -10.828 -0.986 14.499 1.00 90.56 116 THR A O 1
ATOM 876 N N . ILE A 1 117 ? -8.823 -1.749 13.834 1.00 92.00 117 ILE A N 1
ATOM 877 C CA . ILE A 1 117 ? -9.241 -2.079 12.471 1.00 92.00 117 ILE A CA 1
ATOM 878 C C . ILE A 1 117 ? -9.916 -3.451 12.494 1.00 92.00 117 ILE A C 1
ATOM 880 O O . ILE A 1 117 ? -9.294 -4.443 12.865 1.00 92.00 117 ILE A O 1
ATOM 884 N N . LEU A 1 118 ? -11.185 -3.506 12.094 1.00 91.19 118 LEU A N 1
ATOM 885 C CA . LEU A 1 118 ? -11.954 -4.748 12.006 1.00 91.19 118 LEU A CA 1
ATOM 886 C C . LEU A 1 118 ? -11.842 -5.392 10.627 1.00 91.19 118 LEU A C 1
ATOM 888 O O . LEU A 1 118 ? -11.722 -6.609 10.512 1.00 91.19 118 LEU A O 1
ATOM 892 N N . ALA A 1 119 ? -11.926 -4.576 9.577 1.00 92.00 119 ALA A N 1
ATOM 893 C CA . ALA A 1 119 ? -11.916 -5.049 8.203 1.00 92.00 119 ALA A CA 1
ATOM 894 C C . ALA A 1 119 ? -11.443 -3.961 7.240 1.00 92.00 119 ALA A C 1
ATOM 896 O O . ALA A 1 119 ? -11.594 -2.766 7.491 1.00 92.00 119 ALA A O 1
ATOM 897 N N . THR A 1 120 ? -10.927 -4.395 6.097 1.00 94.12 120 THR A N 1
ATOM 898 C CA . THR A 1 120 ? -10.536 -3.539 4.978 1.00 94.12 120 THR A CA 1
ATOM 899 C C . THR A 1 120 ? -11.230 -4.019 3.708 1.00 94.12 120 THR A C 1
ATOM 901 O O . THR A 1 120 ? -11.438 -5.217 3.494 1.00 94.12 120 THR A O 1
ATOM 904 N N . ARG A 1 121 ? -11.651 -3.076 2.863 1.00 93.31 121 ARG A N 1
ATOM 905 C CA . ARG A 1 121 ? -12.243 -3.348 1.549 1.00 93.31 121 ARG A CA 1
ATOM 906 C C . ARG A 1 121 ? -11.545 -2.490 0.488 1.00 93.31 121 ARG A C 1
ATOM 908 O O . ARG A 1 121 ? -11.694 -1.267 0.533 1.00 93.31 121 ARG A O 1
ATOM 915 N N . PRO A 1 122 ? -10.828 -3.096 -0.474 1.00 93.62 122 PRO A N 1
ATOM 916 C CA . PRO A 1 122 ? -10.534 -4.532 -0.572 1.00 93.62 122 PRO A CA 1
ATOM 917 C C . PRO A 1 122 ? -9.691 -5.041 0.614 1.00 93.62 122 PRO A C 1
ATOM 919 O O . PRO A 1 122 ? -9.058 -4.249 1.304 1.00 93.62 122 PRO A O 1
ATOM 922 N N . ALA A 1 123 ? -9.707 -6.356 0.865 1.00 92.12 123 ALA A N 1
ATOM 923 C CA . ALA A 1 123 ? -8.910 -6.958 1.941 1.00 92.12 123 ALA A CA 1
ATOM 924 C C . ALA A 1 123 ? -7.416 -6.994 1.583 1.00 92.12 123 ALA A C 1
ATOM 926 O O . ALA A 1 123 ? -6.558 -6.709 2.411 1.00 92.12 123 ALA A O 1
ATOM 927 N N . ALA A 1 124 ? -7.118 -7.283 0.315 1.00 93.00 124 ALA A N 1
ATOM 928 C CA . ALA A 1 124 ? -5.770 -7.304 -0.228 1.00 93.00 124 ALA A CA 1
ATOM 929 C C . ALA A 1 124 ? -5.705 -6.554 -1.561 1.00 93.00 124 ALA A C 1
ATOM 931 O O . ALA A 1 124 ? -6.700 -6.461 -2.286 1.00 93.00 124 ALA A O 1
ATOM 932 N N . VAL A 1 125 ? -4.519 -6.049 -1.888 1.00 93.44 125 VAL A N 1
ATOM 933 C CA . VAL A 1 125 ? -4.202 -5.427 -3.179 1.00 93.44 125 VAL A CA 1
ATOM 934 C C . VAL A 1 125 ? -3.037 -6.178 -3.807 1.00 93.44 125 VAL A C 1
ATOM 936 O O . VAL A 1 125 ? -2.082 -6.540 -3.119 1.00 93.44 125 VAL A O 1
ATOM 939 N N . GLN A 1 126 ? -3.121 -6.420 -5.115 1.00 93.25 126 GLN A N 1
ATOM 940 C CA . GLN A 1 126 ? -1.979 -6.908 -5.879 1.00 93.25 126 GLN A CA 1
ATOM 941 C C . GLN A 1 126 ? -1.110 -5.721 -6.275 1.00 93.25 126 GLN A C 1
ATOM 943 O O . GLN A 1 126 ? -1.597 -4.804 -6.933 1.00 93.25 126 GLN A O 1
ATOM 948 N N . LEU A 1 127 ? 0.145 -5.749 -5.843 1.00 91.31 127 LEU A N 1
ATOM 949 C CA . LEU A 1 127 ? 1.183 -4.820 -6.256 1.00 91.31 127 LEU A CA 1
ATOM 950 C C . LEU A 1 127 ? 2.101 -5.526 -7.247 1.00 91.31 127 LEU A C 1
ATOM 952 O O . LEU A 1 127 ? 2.589 -6.621 -6.974 1.00 91.31 127 LEU A O 1
ATOM 956 N N . ASP A 1 128 ? 2.338 -4.885 -8.377 1.00 90.50 128 ASP A N 1
ATOM 957 C CA . ASP A 1 128 ? 3.329 -5.271 -9.367 1.00 90.50 128 ASP A CA 1
ATOM 958 C C . ASP A 1 128 ? 4.482 -4.275 -9.286 1.00 90.50 128 ASP A C 1
ATOM 960 O O . ASP A 1 128 ? 4.296 -3.076 -9.506 1.00 90.50 128 ASP A O 1
ATOM 964 N N . ILE A 1 129 ? 5.649 -4.758 -8.872 1.00 90.50 129 ILE A N 1
ATOM 965 C CA . ILE A 1 129 ? 6.853 -3.949 -8.713 1.00 90.50 129 ILE A CA 1
ATOM 966 C C . ILE A 1 129 ? 7.796 -4.312 -9.856 1.00 90.50 129 ILE A C 1
ATOM 968 O O . ILE A 1 129 ? 8.281 -5.440 -9.925 1.00 90.50 129 ILE A O 1
ATOM 972 N N . ASP A 1 130 ? 8.082 -3.354 -10.736 1.00 88.38 130 ASP A N 1
ATOM 973 C CA . ASP A 1 130 ? 9.005 -3.541 -11.858 1.00 88.38 130 ASP A CA 1
ATOM 974 C C . ASP A 1 130 ? 10.242 -2.646 -11.706 1.00 88.38 130 ASP A C 1
ATOM 976 O O . ASP A 1 130 ? 10.205 -1.550 -11.140 1.00 88.38 130 ASP A O 1
ATOM 980 N N . GLU A 1 131 ? 11.365 -3.129 -12.219 1.00 88.69 131 GLU A N 1
ATOM 981 C CA . GLU A 1 131 ? 12.640 -2.426 -12.244 1.00 88.69 131 GLU A CA 1
ATOM 982 C C . GLU A 1 131 ? 12.696 -1.518 -13.480 1.00 88.69 131 GLU A C 1
ATOM 984 O O . GLU A 1 131 ? 12.430 -1.932 -14.604 1.00 88.69 131 GLU A O 1
ATOM 989 N N . ILE A 1 132 ? 13.062 -0.257 -13.298 1.00 84.62 132 ILE A N 1
ATOM 990 C CA . ILE A 1 132 ? 13.302 0.706 -14.368 1.00 84.62 132 ILE A CA 1
ATOM 991 C C . ILE A 1 132 ? 14.727 0.512 -14.864 1.00 84.62 132 ILE A C 1
ATOM 993 O O . ILE A 1 132 ? 15.700 0.814 -14.174 1.00 84.62 132 ILE A O 1
ATOM 997 N N . VAL A 1 133 ? 14.839 0.103 -16.120 1.00 84.94 133 VAL A N 1
ATOM 998 C CA . VAL A 1 133 ? 16.110 -0.111 -16.803 1.00 84.94 133 VAL A CA 1
ATOM 999 C C . VAL A 1 133 ? 16.351 0.962 -17.858 1.00 84.94 133 VAL A C 1
ATOM 1001 O O . VAL A 1 133 ? 15.427 1.478 -18.492 1.00 84.94 133 VAL A O 1
ATOM 1004 N N . GLU A 1 134 ? 17.623 1.288 -18.069 1.00 82.94 134 GLU A N 1
ATOM 1005 C CA . GLU A 1 134 ? 18.055 2.182 -19.142 1.00 82.94 134 GLU A CA 1
ATOM 1006 C C . GLU A 1 134 ? 18.289 1.390 -20.428 1.00 82.94 134 GLU A C 1
ATOM 1008 O O . GLU A 1 134 ? 19.054 0.418 -20.455 1.00 82.94 134 GLU A O 1
ATOM 1013 N N . ALA A 1 135 ? 17.633 1.803 -21.507 1.00 81.00 135 ALA A N 1
ATOM 1014 C CA . ALA A 1 135 ? 17.788 1.219 -22.828 1.00 81.00 135 ALA A CA 1
ATOM 1015 C C . ALA A 1 135 ? 18.211 2.293 -23.835 1.00 81.00 135 ALA A C 1
ATOM 1017 O O . ALA A 1 135 ? 17.633 3.378 -23.883 1.00 81.00 135 ALA A O 1
ATOM 1018 N N . LYS A 1 136 ? 19.224 1.981 -24.649 1.00 81.25 136 LYS A N 1
ATOM 1019 C CA . LYS A 1 136 ? 19.637 2.828 -25.771 1.00 81.25 136 LYS A CA 1
ATOM 1020 C C . LYS A 1 136 ? 18.711 2.574 -26.955 1.00 81.25 136 LYS A C 1
ATOM 1022 O O . LYS A 1 136 ? 18.482 1.419 -27.314 1.00 81.25 136 LYS A O 1
ATOM 1027 N N . ALA A 1 137 ? 18.203 3.642 -27.547 1.00 79.94 137 ALA A N 1
ATOM 1028 C CA . ALA A 1 137 ? 17.349 3.608 -28.720 1.00 79.94 137 ALA A CA 1
ATOM 1029 C C . ALA A 1 137 ? 17.953 4.474 -29.824 1.00 79.94 137 ALA A C 1
ATOM 1031 O O . ALA A 1 137 ? 18.439 5.571 -29.550 1.00 79.94 137 ALA A O 1
ATOM 1032 N N . SER A 1 138 ? 17.916 3.986 -31.061 1.00 78.12 138 SER A N 1
ATOM 1033 C CA . SER A 1 138 ? 18.361 4.758 -32.220 1.00 78.12 138 SER A CA 1
ATOM 1034 C C . SER A 1 138 ? 17.250 5.699 -32.671 1.00 78.12 138 SER A C 1
ATOM 1036 O O . SER A 1 138 ? 16.078 5.312 -32.729 1.00 78.12 138 SER A O 1
ATOM 1038 N N . VAL A 1 139 ? 17.607 6.935 -32.994 1.00 77.69 139 VAL A N 1
ATOM 1039 C CA . VAL A 1 139 ? 16.654 7.934 -33.476 1.00 77.69 139 VAL A CA 1
ATOM 1040 C C . VAL A 1 139 ? 16.486 7.763 -34.980 1.00 77.69 139 VAL A C 1
ATOM 1042 O O . VAL A 1 139 ? 17.457 7.769 -35.733 1.00 77.69 139 VAL A O 1
ATOM 1045 N N . ARG A 1 140 ? 15.240 7.603 -35.428 1.00 77.44 140 ARG A N 1
ATOM 1046 C CA . ARG A 1 140 ? 14.889 7.587 -36.848 1.00 77.44 140 ARG A CA 1
ATOM 1047 C C . ARG A 1 140 ? 14.100 8.844 -37.172 1.00 77.44 140 ARG A C 1
ATOM 1049 O O . ARG A 1 140 ? 13.099 9.149 -36.527 1.00 77.44 140 ARG A O 1
ATOM 1056 N N . LEU A 1 141 ? 14.556 9.570 -38.184 1.00 68.94 141 LEU A N 1
ATOM 1057 C CA . LEU A 1 141 ? 13.827 10.710 -38.714 1.00 68.94 141 LEU A CA 1
ATOM 1058 C C . LEU A 1 141 ? 12.724 10.205 -39.646 1.00 68.94 141 LEU A C 1
ATOM 1060 O O . LEU A 1 141 ? 13.009 9.568 -40.659 1.00 68.94 141 LEU A O 1
ATOM 1064 N N . THR A 1 142 ? 11.475 10.514 -39.304 1.00 72.38 142 THR A N 1
ATOM 1065 C CA . THR A 1 142 ? 10.311 10.184 -40.129 1.00 72.38 142 THR A CA 1
ATOM 1066 C C . THR A 1 142 ? 9.647 11.488 -40.566 1.00 72.38 142 THR A C 1
ATOM 1068 O O . THR A 1 142 ? 9.088 12.220 -39.749 1.00 72.38 142 THR A O 1
ATOM 1071 N N . LEU A 1 143 ? 9.730 11.791 -41.865 1.00 68.12 143 LEU A N 1
ATOM 1072 C CA . LEU A 1 143 ? 9.151 12.986 -42.482 1.00 68.12 143 LEU A CA 1
ATOM 1073 C C . LEU A 1 143 ? 7.998 12.579 -43.410 1.00 68.12 143 LEU A C 1
ATOM 1075 O O . LEU A 1 143 ? 8.240 12.252 -44.574 1.00 68.12 143 LEU A O 1
ATOM 1079 N N . PRO A 1 144 ? 6.745 12.566 -42.922 1.00 62.09 144 PRO A N 1
ATOM 1080 C CA . PRO A 1 144 ? 5.605 12.370 -43.802 1.00 62.09 144 PRO A CA 1
ATOM 1081 C C . PRO A 1 144 ? 5.505 13.568 -44.763 1.00 62.09 144 PRO A C 1
ATOM 1083 O O . PRO A 1 144 ? 5.585 14.724 -44.345 1.00 62.09 144 PRO A O 1
ATOM 1086 N N . ASP A 1 145 ? 5.362 13.285 -46.058 1.00 64.81 145 ASP A N 1
ATOM 1087 C CA . ASP A 1 145 ? 5.108 14.267 -47.127 1.00 64.81 145 ASP A CA 1
ATOM 1088 C C . ASP A 1 145 ? 6.260 15.234 -47.469 1.00 64.81 145 ASP A C 1
ATOM 1090 O O . ASP A 1 145 ? 6.025 16.347 -47.962 1.00 64.81 145 ASP A O 1
ATOM 1094 N N . MET A 1 146 ? 7.513 14.839 -47.212 1.00 64.12 146 MET A N 1
ATOM 1095 C CA . MET A 1 146 ? 8.703 15.608 -47.596 1.00 64.12 146 MET A CA 1
ATOM 1096 C C . MET A 1 146 ? 9.785 14.703 -48.187 1.00 64.12 146 MET A C 1
ATOM 1098 O O . MET A 1 146 ? 10.007 13.589 -47.720 1.00 64.12 146 MET A O 1
ATOM 1102 N N . GLN A 1 147 ? 10.461 15.203 -49.219 1.00 65.44 147 GLN A N 1
ATOM 1103 C CA . GLN A 1 147 ? 11.603 14.549 -49.847 1.00 65.44 147 GLN A CA 1
ATOM 1104 C C . GLN A 1 147 ? 12.837 15.392 -49.535 1.00 65.44 147 GLN A C 1
ATOM 1106 O O . GLN A 1 147 ? 12.823 16.605 -49.736 1.00 65.44 147 GLN A O 1
ATOM 1111 N N . LEU A 1 148 ? 13.851 14.760 -48.952 1.00 67.31 148 LEU A N 1
ATOM 1112 C CA . LEU A 1 148 ? 15.093 15.423 -48.574 1.00 67.31 148 LEU A CA 1
ATOM 1113 C C . LEU A 1 148 ? 16.026 15.485 -49.783 1.00 67.31 148 LEU A C 1
ATOM 1115 O O . LEU A 1 148 ? 16.120 14.516 -50.536 1.00 67.31 148 LEU A O 1
ATOM 1119 N N . ASP A 1 149 ? 16.707 16.616 -49.944 1.00 67.94 149 ASP A N 1
ATOM 1120 C CA . ASP A 1 149 ? 17.797 16.778 -50.903 1.00 67.94 149 ASP A CA 1
ATOM 1121 C C . ASP A 1 149 ? 19.120 16.701 -50.125 1.00 67.94 149 ASP A C 1
ATOM 1123 O O . ASP A 1 149 ? 19.503 17.648 -49.436 1.00 67.94 149 ASP A O 1
ATOM 1127 N N . GLY A 1 150 ? 19.747 15.519 -50.138 1.00 70.25 150 GLY A N 1
ATOM 1128 C CA . GLY A 1 150 ? 20.927 15.176 -49.333 1.00 70.25 150 GLY A CA 1
ATOM 1129 C C . GLY A 1 150 ? 20.659 14.180 -48.195 1.00 70.25 150 GLY A C 1
ATOM 1130 O O . GLY A 1 150 ? 19.513 13.866 -47.867 1.00 70.25 150 GLY A O 1
ATOM 1131 N N . ASP A 1 151 ? 21.739 13.668 -47.596 1.00 70.25 151 ASP A N 1
ATOM 1132 C CA . ASP A 1 151 ? 21.665 12.734 -46.469 1.00 70.25 151 ASP A CA 1
ATOM 1133 C C . ASP A 1 151 ? 21.301 13.482 -45.171 1.00 70.25 151 ASP A C 1
ATOM 1135 O O . ASP A 1 151 ? 22.022 14.402 -44.768 1.00 70.25 151 ASP A O 1
ATOM 1139 N N . PRO A 1 152 ? 20.202 13.119 -44.485 1.00 69.56 152 PRO A N 1
ATOM 1140 C CA . PRO A 1 152 ? 19.825 13.772 -43.239 1.00 69.56 152 PRO A CA 1
ATOM 1141 C C . PRO A 1 152 ? 20.815 13.449 -42.118 1.00 69.56 152 PRO A C 1
ATOM 1143 O O . PRO A 1 152 ? 21.045 12.284 -41.793 1.00 69.56 152 PRO A O 1
ATOM 1146 N N . VAL A 1 153 ? 21.326 14.490 -41.461 1.00 72.50 153 VAL A N 1
ATOM 1147 C CA . VAL A 1 153 ? 22.086 14.362 -40.212 1.00 72.50 153 VAL A CA 1
ATOM 1148 C C . VAL A 1 153 ? 21.103 14.399 -39.041 1.00 72.50 153 VAL A C 1
ATOM 1150 O O . VAL A 1 153 ? 20.417 15.398 -38.828 1.00 72.50 153 VAL A O 1
ATOM 1153 N N . VAL A 1 154 ? 21.010 13.297 -38.295 1.00 71.12 154 VAL A N 1
ATOM 1154 C CA . VAL A 1 154 ? 20.203 13.194 -37.071 1.00 71.12 154 VAL A CA 1
ATOM 1155 C C . VAL A 1 154 ? 21.149 13.215 -35.883 1.00 71.12 154 VAL A C 1
ATOM 1157 O O . VAL A 1 154 ? 21.880 12.254 -35.660 1.00 71.12 154 VAL A O 1
ATOM 1160 N N . GLU A 1 155 ? 21.129 14.303 -35.118 1.00 73.88 155 GLU A N 1
ATOM 1161 C CA . GLU A 1 155 ? 21.948 14.445 -33.918 1.00 73.88 155 GLU A CA 1
ATOM 1162 C C . GLU A 1 155 ? 21.060 14.824 -32.719 1.00 73.88 155 GLU A C 1
ATOM 1164 O O . GLU A 1 155 ? 20.350 15.833 -32.779 1.00 73.88 155 GLU A O 1
ATOM 1169 N N . PRO A 1 156 ? 21.051 14.029 -31.630 1.00 75.56 156 PRO A N 1
ATOM 1170 C CA . PRO A 1 156 ? 21.791 12.778 -31.427 1.00 75.56 156 PRO A CA 1
ATOM 1171 C C . PRO A 1 156 ? 21.177 11.575 -32.174 1.00 75.56 156 PRO A C 1
ATOM 1173 O O . PRO A 1 156 ? 19.957 11.436 -32.257 1.00 75.56 156 PRO A O 1
ATOM 1176 N N . ASP A 1 157 ? 22.027 10.664 -32.655 1.00 75.12 157 ASP A N 1
ATOM 1177 C CA . ASP A 1 157 ? 21.625 9.412 -33.323 1.00 75.12 157 ASP A CA 1
ATOM 1178 C C . ASP A 1 157 ? 21.113 8.337 -32.341 1.00 75.12 157 ASP A C 1
ATOM 1180 O O . ASP A 1 157 ? 20.428 7.384 -32.726 1.00 75.12 157 ASP A O 1
ATOM 1184 N N . THR A 1 158 ? 21.421 8.513 -31.054 1.00 77.06 158 THR A N 1
ATOM 1185 C CA . THR A 1 158 ? 21.126 7.584 -29.968 1.00 77.06 158 THR A CA 1
ATOM 1186 C C . THR A 1 158 ? 20.591 8.339 -28.759 1.00 77.06 158 THR A C 1
ATOM 1188 O O . THR A 1 158 ? 21.199 9.296 -28.282 1.00 77.06 158 THR A O 1
ATOM 1191 N N . VAL A 1 159 ? 19.481 7.861 -28.201 1.00 82.81 159 VAL A N 1
ATOM 1192 C CA . VAL A 1 159 ? 18.884 8.386 -26.967 1.00 82.81 159 VAL A CA 1
ATOM 1193 C C . VAL A 1 159 ? 18.772 7.294 -25.909 1.00 82.81 159 VAL A C 1
ATOM 1195 O O . VAL A 1 159 ? 18.528 6.127 -26.215 1.00 82.81 159 VAL A O 1
ATOM 1198 N N . THR A 1 160 ? 18.946 7.670 -24.643 1.00 79.62 160 THR A N 1
ATOM 1199 C CA . THR A 1 160 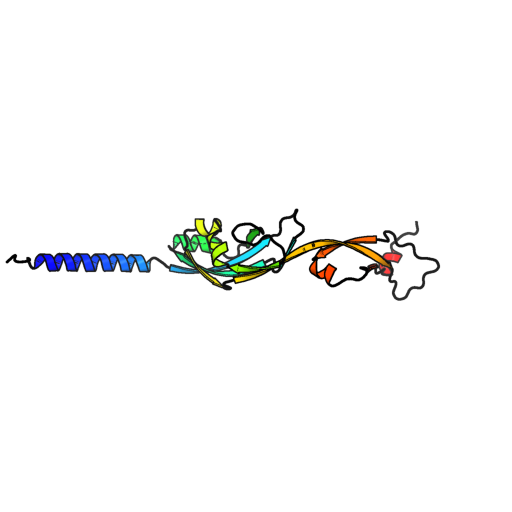? 18.730 6.769 -23.504 1.00 79.62 160 THR A CA 1
ATOM 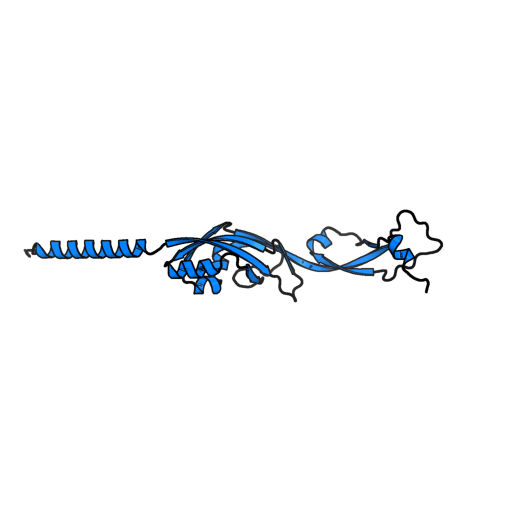1200 C C . THR A 1 160 ? 17.301 6.929 -23.002 1.00 79.62 160 THR A C 1
ATOM 1202 O O . THR A 1 160 ? 16.894 8.023 -22.614 1.00 79.62 160 THR A O 1
ATOM 1205 N N . ILE A 1 161 ? 16.542 5.836 -22.983 1.00 82.06 161 ILE A N 1
ATOM 1206 C CA . ILE A 1 161 ? 15.164 5.791 -22.490 1.00 82.06 161 ILE A CA 1
ATOM 1207 C C . ILE A 1 161 ? 15.130 4.974 -21.203 1.00 82.06 161 ILE A C 1
ATOM 1209 O O . ILE A 1 161 ? 15.730 3.902 -21.121 1.00 82.06 161 ILE A O 1
A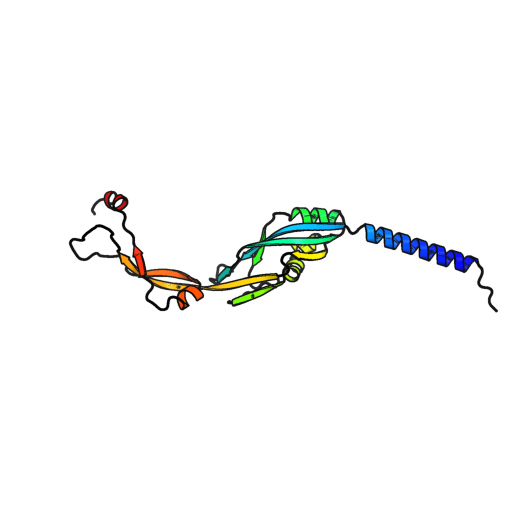TOM 1213 N N . ARG A 1 162 ? 14.394 5.466 -20.207 1.00 79.81 162 ARG A N 1
ATOM 1214 C CA . ARG A 1 162 ? 14.105 4.741 -18.966 1.00 79.81 162 ARG A CA 1
ATOM 1215 C C . ARG A 1 162 ? 12.741 4.082 -19.095 1.00 79.81 162 ARG A C 1
ATOM 1217 O O . ARG A 1 162 ? 11.759 4.773 -19.355 1.00 79.81 162 ARG A O 1
ATOM 1224 N N . MET A 1 163 ? 12.682 2.765 -18.940 1.00 82.25 163 MET A N 1
ATOM 1225 C CA . MET A 1 163 ? 11.433 2.009 -19.059 1.00 82.25 163 MET A CA 1
ATOM 1226 C C . MET A 1 163 ? 11.404 0.815 -18.097 1.00 82.25 163 MET A C 1
ATOM 1228 O O . MET A 1 163 ? 12.471 0.337 -17.713 1.00 82.25 163 MET A O 1
ATOM 1232 N N . PRO A 1 164 ? 10.211 0.315 -17.732 1.00 84.06 164 PRO A N 1
ATOM 1233 C CA . PRO A 1 164 ? 10.064 -0.924 -16.974 1.00 84.06 164 PRO A CA 1
ATOM 1234 C C . PRO A 1 164 ? 10.726 -2.110 -17.690 1.00 84.06 164 PRO A C 1
ATOM 1236 O O . PRO A 1 164 ? 10.621 -2.253 -18.917 1.00 84.06 164 PRO A O 1
ATOM 1239 N N . ARG A 1 165 ? 11.419 -2.961 -16.935 1.00 83.88 165 ARG A N 1
ATOM 1240 C CA . ARG A 1 165 ? 12.196 -4.092 -17.444 1.00 83.88 165 ARG A CA 1
ATOM 1241 C C . ARG A 1 165 ? 11.322 -5.075 -18.198 1.00 83.88 165 ARG A C 1
ATOM 1243 O O . ARG A 1 165 ? 11.721 -5.517 -19.274 1.00 83.88 165 ARG A O 1
ATOM 1250 N N . ARG A 1 166 ? 10.094 -5.320 -17.732 1.00 83.06 166 ARG A N 1
ATOM 1251 C CA . ARG A 1 166 ? 9.147 -6.186 -18.442 1.00 83.06 166 ARG A CA 1
ATOM 1252 C C . ARG A 1 166 ? 8.864 -5.681 -19.862 1.00 83.06 166 ARG A C 1
ATOM 1254 O O . ARG A 1 166 ? 8.785 -6.485 -20.788 1.00 83.06 166 ARG A O 1
ATOM 1261 N N . LEU A 1 167 ? 8.765 -4.364 -20.073 1.00 80.12 167 LEU A N 1
ATOM 1262 C CA . LEU A 1 167 ? 8.564 -3.790 -21.413 1.00 80.12 167 LEU A CA 1
ATOM 1263 C C . LEU A 1 167 ? 9.802 -3.924 -22.303 1.00 80.12 167 LEU A C 1
ATOM 1265 O O . LEU A 1 167 ? 9.660 -4.146 -23.508 1.00 80.12 167 LEU A O 1
ATOM 1269 N N . ARG A 1 168 ? 11.003 -3.815 -21.726 1.00 79.81 168 ARG A N 1
ATOM 1270 C CA . ARG A 1 168 ? 12.259 -4.040 -22.450 1.00 79.81 168 ARG A CA 1
ATOM 1271 C C . ARG A 1 168 ? 12.396 -5.494 -22.890 1.00 79.81 168 ARG A C 1
ATOM 1273 O O . ARG A 1 168 ? 12.724 -5.739 -24.045 1.00 79.81 168 ARG A O 1
ATOM 1280 N N . ASP A 1 169 ? 12.110 -6.440 -22.003 1.00 81.31 169 ASP A N 1
ATOM 1281 C CA . ASP A 1 169 ? 12.247 -7.870 -22.290 1.00 81.31 169 ASP A CA 1
ATOM 1282 C C . ASP A 1 169 ? 11.263 -8.318 -23.385 1.00 81.31 169 ASP A C 1
ATOM 1284 O O . ASP A 1 169 ? 11.633 -9.070 -24.290 1.00 81.31 169 ASP A O 1
ATOM 1288 N N . LEU A 1 170 ? 10.039 -7.772 -23.376 1.00 76.50 170 LEU A N 1
ATOM 1289 C CA . LEU A 1 170 ? 9.045 -7.964 -24.441 1.00 76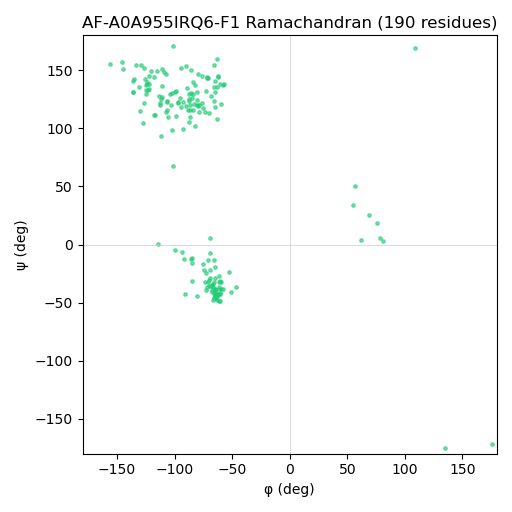.50 170 LEU A CA 1
ATOM 1290 C C . LEU A 1 170 ? 9.482 -7.362 -25.789 1.00 76.50 170 LEU A C 1
ATOM 1292 O O . LEU A 1 170 ? 9.075 -7.837 -26.849 1.00 76.50 170 LEU A O 1
ATOM 1296 N N . ARG A 1 171 ? 10.296 -6.303 -25.766 1.00 67.19 171 ARG A N 1
ATOM 1297 C CA . ARG A 1 171 ? 10.830 -5.609 -26.945 1.00 67.19 171 ARG A CA 1
ATOM 1298 C C . ARG A 1 171 ? 12.273 -6.056 -27.187 1.00 67.19 171 ARG A C 1
ATOM 1300 O O . ARG A 1 171 ? 13.200 -5.261 -27.105 1.00 67.19 171 ARG A O 1
ATOM 1307 N N . SER A 1 172 ? 12.469 -7.319 -27.565 1.00 54.91 172 SER A N 1
ATOM 1308 C CA . SER A 1 172 ? 13.800 -7.887 -27.855 1.00 54.91 172 SER A CA 1
ATOM 1309 C C . SER A 1 172 ? 14.474 -7.338 -29.135 1.00 54.91 172 SER A C 1
ATOM 1311 O O . SER A 1 172 ? 15.525 -7.831 -29.537 1.00 54.91 172 SER A O 1
ATOM 1313 N N . GLY A 1 173 ? 13.873 -6.345 -29.802 1.00 61.38 173 GLY A N 1
ATOM 1314 C CA . GLY A 1 173 ? 14.405 -5.682 -30.998 1.00 61.38 173 GLY A CA 1
ATOM 1315 C C . GLY A 1 173 ? 15.042 -4.323 -30.693 1.00 61.38 173 GLY A C 1
ATOM 1316 O O . GLY A 1 173 ? 14.904 -3.788 -29.596 1.00 61.38 173 GLY A O 1
ATOM 1317 N N . SER A 1 174 ? 15.723 -3.729 -31.678 1.00 59.62 174 SER A N 1
ATOM 1318 C CA . SER A 1 174 ? 16.262 -2.370 -31.551 1.00 59.62 174 SER A CA 1
ATOM 1319 C C . SER A 1 174 ? 15.130 -1.379 -31.279 1.00 59.62 174 SER A C 1
ATOM 1321 O O . SER A 1 174 ? 14.207 -1.249 -32.088 1.00 59.62 174 SER A O 1
ATOM 1323 N N . LEU A 1 175 ? 15.201 -0.673 -30.153 1.00 58.31 175 LEU A N 1
ATOM 1324 C CA . LEU A 1 175 ? 14.302 0.436 -29.865 1.00 58.31 175 LEU A CA 1
ATOM 1325 C C . LEU A 1 175 ? 14.576 1.552 -30.874 1.00 58.31 175 LEU A C 1
ATOM 1327 O O . LEU A 1 175 ? 15.708 2.019 -30.998 1.00 58.31 175 LEU A O 1
ATOM 1331 N N . VAL A 1 176 ? 13.535 1.952 -31.598 1.00 60.75 176 VAL A N 1
ATOM 1332 C CA . VAL A 1 176 ? 13.577 3.073 -32.536 1.00 60.75 176 VAL A CA 1
ATOM 1333 C C . VAL A 1 176 ? 12.670 4.160 -31.989 1.00 60.75 176 VAL A C 1
ATOM 1335 O O . VAL A 1 176 ? 11.518 3.887 -31.649 1.00 60.75 176 VAL A O 1
ATOM 1338 N N . VAL A 1 177 ? 13.199 5.374 -31.881 1.00 62.50 177 VAL A N 1
ATOM 1339 C CA . VAL A 1 177 ? 12.413 6.562 -31.539 1.00 62.50 177 VAL A CA 1
ATOM 1340 C C . VAL A 1 177 ? 12.182 7.349 -32.813 1.00 62.50 177 VAL A C 1
ATOM 1342 O O . VAL A 1 177 ? 13.143 7.778 -33.450 1.00 62.50 177 VAL A O 1
ATOM 1345 N N . ASP A 1 178 ? 10.916 7.544 -33.170 1.00 62.50 178 ASP A N 1
ATOM 1346 C CA . ASP A 1 178 ? 10.552 8.395 -34.295 1.00 62.50 178 ASP A CA 1
ATOM 1347 C C . ASP A 1 178 ? 10.621 9.867 -33.878 1.00 62.50 178 ASP A C 1
ATOM 1349 O O . ASP A 1 178 ? 9.834 10.346 -33.057 1.00 62.50 178 ASP A O 1
ATOM 1353 N N . ALA A 1 179 ? 11.555 10.603 -34.474 1.00 59.25 179 ALA A N 1
ATOM 1354 C CA . ALA A 1 179 ? 11.540 12.055 -34.441 1.00 59.25 179 ALA A CA 1
ATOM 1355 C C . ALA A 1 179 ? 10.575 12.547 -35.531 1.00 59.25 179 ALA A C 1
ATOM 1357 O O . ALA A 1 179 ? 10.901 12.534 -36.719 1.00 59.25 179 ALA A O 1
ATOM 1358 N N . VAL A 1 180 ? 9.366 12.954 -35.134 1.00 62.69 180 VAL A N 1
ATOM 1359 C CA . VAL A 1 180 ? 8.358 13.491 -36.061 1.00 62.69 180 VAL A CA 1
ATOM 1360 C C . VAL A 1 180 ? 8.570 14.996 -36.228 1.00 62.69 180 VAL A C 1
ATOM 1362 O O . VAL A 1 180 ? 8.244 15.790 -35.343 1.00 62.69 180 VAL A O 1
ATOM 1365 N N . GLY A 1 181 ? 9.109 15.399 -37.378 1.00 56.75 181 GLY A N 1
ATOM 1366 C CA . GLY A 1 181 ? 9.228 16.805 -37.764 1.00 56.75 181 GLY A CA 1
ATOM 1367 C C . GLY A 1 181 ? 7.910 17.344 -38.326 1.00 56.75 181 GLY A C 1
ATOM 1368 O O . GLY A 1 181 ? 7.379 16.804 -39.292 1.00 56.75 181 GLY A O 1
ATOM 1369 N N . ASN A 1 182 ? 7.377 18.427 -37.752 1.00 54.09 182 ASN A N 1
ATOM 1370 C CA .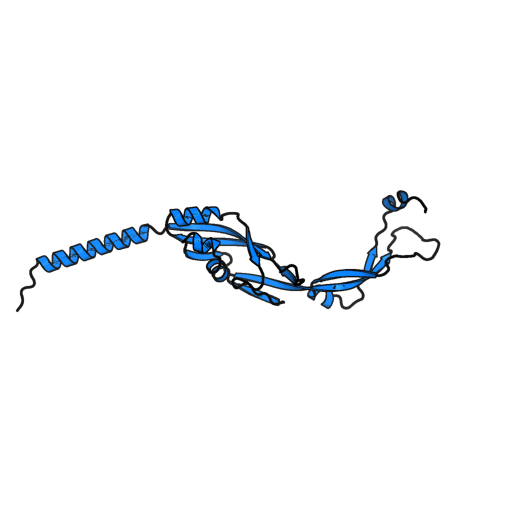 ASN A 1 182 ? 6.189 19.117 -38.271 1.00 54.09 182 ASN A CA 1
ATOM 1371 C C . ASN A 1 182 ? 6.607 20.364 -39.081 1.00 54.09 182 ASN A C 1
ATOM 1373 O O . ASN A 1 182 ? 7.379 21.187 -38.580 1.00 54.09 182 ASN A O 1
ATOM 1377 N N . LYS A 1 183 ? 6.054 20.538 -40.297 1.00 52.38 183 LYS A N 1
ATOM 1378 C CA . LYS A 1 183 ? 6.281 21.694 -41.197 1.00 52.38 183 LYS A CA 1
ATOM 1379 C C . LYS A 1 183 ? 6.177 23.052 -40.493 1.00 52.38 183 LYS A C 1
ATOM 1381 O O . LYS A 1 183 ? 6.952 23.950 -40.802 1.00 52.38 183 LYS A O 1
ATOM 1386 N N . GLN A 1 184 ? 5.272 23.201 -39.525 1.00 56.03 184 GLN A N 1
ATOM 1387 C CA . GLN A 1 184 ? 5.075 24.468 -38.807 1.00 56.03 184 GLN A CA 1
ATOM 1388 C C . GLN A 1 184 ? 6.242 24.840 -37.880 1.00 56.03 184 GLN A C 1
ATOM 1390 O O . GLN A 1 184 ? 6.480 26.023 -37.658 1.00 56.03 184 GLN A O 1
ATOM 1395 N N . ARG A 1 185 ? 6.982 23.855 -37.347 1.00 53.56 185 ARG A N 1
ATOM 1396 C CA . ARG A 1 185 ? 8.160 24.114 -36.502 1.00 53.56 185 ARG A CA 1
ATOM 1397 C C . ARG A 1 185 ? 9.429 24.347 -37.317 1.00 53.56 185 ARG A C 1
ATOM 1399 O O . ARG A 1 185 ? 10.263 25.134 -36.896 1.00 53.56 185 ARG A O 1
ATOM 1406 N N . LEU A 1 186 ? 9.555 23.709 -38.481 1.00 55.94 186 LEU A N 1
ATOM 1407 C CA . LEU A 1 186 ? 10.709 23.895 -39.371 1.00 55.94 186 LEU A CA 1
ATOM 1408 C C . LEU A 1 186 ? 10.725 25.288 -40.021 1.00 55.94 186 LEU A C 1
ATOM 1410 O O . LEU A 1 186 ? 11.793 25.841 -40.231 1.00 55.94 186 LEU A O 1
ATOM 1414 N N . GLN A 1 187 ? 9.558 25.894 -40.270 1.00 56.28 187 GLN A N 1
ATOM 1415 C CA . GLN A 1 187 ? 9.455 27.269 -40.788 1.00 56.28 187 GLN A CA 1
ATOM 1416 C C . GLN A 1 187 ? 9.847 28.355 -39.769 1.00 56.28 187 GLN A C 1
ATOM 1418 O O . GLN A 1 187 ? 10.003 29.509 -40.152 1.00 56.28 187 GLN A O 1
ATOM 1423 N N . GLN A 1 188 ? 9.977 28.004 -38.484 1.00 56.62 188 GLN A N 1
ATOM 1424 C CA . GLN A 1 188 ? 10.398 28.918 -37.414 1.00 56.62 188 GLN A CA 1
ATOM 1425 C C . GLN A 1 188 ? 11.880 28.771 -37.044 1.00 56.62 188 GLN A C 1
ATOM 1427 O O . GLN A 1 188 ? 12.369 29.526 -36.208 1.00 56.62 188 GLN A O 1
ATOM 1432 N N . LEU A 1 189 ? 12.589 27.805 -37.630 1.00 55.50 189 LEU A N 1
ATOM 1433 C CA . LEU A 1 189 ? 14.030 27.676 -37.456 1.00 55.50 189 LEU A CA 1
ATOM 1434 C C . LEU A 1 189 ? 14.697 28.557 -38.514 1.00 55.50 189 LEU A C 1
ATOM 1436 O O . LEU A 1 189 ? 14.606 28.271 -39.708 1.00 55.50 189 LEU A O 1
ATOM 1440 N N . GLU A 1 190 ? 15.310 29.661 -38.082 1.00 51.28 190 GLU A N 1
ATOM 1441 C CA . GLU A 1 190 ? 16.153 30.466 -38.967 1.00 51.28 190 GLU A CA 1
ATOM 1442 C C . GLU A 1 190 ? 17.324 29.609 -39.478 1.00 51.28 190 GLU A C 1
ATOM 1444 O O . GLU A 1 190 ? 17.892 28.832 -38.704 1.00 51.28 190 GLU A O 1
ATOM 1449 N N . PRO A 1 191 ? 17.685 29.716 -40.769 1.00 48.78 191 PRO A N 1
ATOM 1450 C CA . PRO A 1 191 ? 18.850 29.030 -41.303 1.00 48.78 191 PRO A CA 1
ATOM 1451 C C . PRO A 1 191 ? 20.112 29.598 -40.643 1.00 48.78 191 PRO A C 1
ATOM 1453 O O . PRO A 1 191 ? 20.387 30.794 -40.755 1.00 48.78 191 PRO A O 1
ATOM 1456 N N . GLY A 1 192 ? 20.838 28.735 -39.932 1.00 42.44 192 GLY A N 1
ATOM 1457 C CA . GLY A 1 192 ? 22.206 28.986 -39.473 1.00 42.44 192 GLY A CA 1
ATOM 1458 C C . GLY A 1 192 ? 23.225 28.677 -40.555 1.00 42.44 192 GLY A C 1
ATOM 1459 O O . GLY A 1 192 ? 22.961 27.751 -41.356 1.00 42.44 192 GLY A O 1
#

pLDDT: mean 80.17, std 12.71, range [41.72, 94.31]

Secondary structure (DSSP, 8-state):
-----HHHHHHHHHHHHHHHHHHHHHHTT-EEEEEEEEEEEE--TTTTEEEESSEEEEEEEEEE-HHHHHHHHTTTT-EEEEETTSTT---SSEEEEEEHHHHHHH-HHHHTTTPEEEEEESSEEEEEEEEEEEEEEEEEEE-TT---SS----SSSEEEEEEEHHHHHH--SPPEEEEE--HHHHTTS---

Sequence (192 aa):
MKFIPREFGTIVMVTAVTVLIWSWAASETRAQADVFVTLNFRAPVTGGYVVEPSTARVTITIEGSRLALQKAQALQEKTLDFPLGVSGVPGEPGNHSVDLASILNLDSRLNDTGVTILATRPAAVQLDIDEIVEAKASVRLTLPDMQLDGDPVVEPDTVTIRMPRRLRDLRSGSLVVDAVGNKQRLQQLEPG

Foldseek 3Di:
DDPPPVVVVVVVVVVVVVVVVVVVVVVVQKDKDKAKEKEAEDEDPPQQKDKPPRIDIKIWIKIDGPQLVVLVNVRHHPYDYDYDPPQQHHRDAAKDKGQPLSSLVSDVSSVVSVIHTDAMVVRIDIMGMFHWDKDKAAEDEDEPPDDDDDDDDDPPRIDIDIDTPVVVVVCVDHHYDYDYDDPVVVVVDDDD

Mean predicted aligned error: 13.28 Å

Radius of gyration: 31.8 Å; Cα contacts (8 Å, |Δi|>4): 299; chains: 1; bounding box: 53×59×109 Å

Solvent-accessible surface area (backbone atoms only — not comparable to full-atom values): 11131 Å² total; per-residue (Å²): 134,86,80,74,58,72,63,58,59,53,50,52,49,52,51,52,51,51,52,49,52,51,53,50,57,59,54,74,50,56,47,74,50,79,39,49,34,32,41,31,50,38,56,58,88,88,72,41,47,47,51,41,64,40,61,48,75,34,39,35,34,33,36,23,43,70,69,22,48,55,52,50,53,73,45,44,79,39,74,45,80,43,49,52,58,42,64,84,37,73,63,64,75,43,82,41,80,41,53,45,55,63,33,49,71,62,32,63,80,52,52,74,32,62,42,44,80,77,47,39,44,61,50,56,47,70,38,37,29,39,47,49,38,82,43,76,23,41,52,41,82,47,56,86,95,62,83,76,92,70,86,84,85,63,85,72,49,62,46,81,45,79,41,47,42,71,60,49,66,74,46,82,60,87,46,70,42,75,49,74,70,53,74,78,60,59,76,70,55,76,89,127

Nearest PDB structures (foldseek):
  8fr8-assembly1_2  TM=5.168E-01  e=1.958E-01  Mycolicibacterium smegmatis MC2 155
  5zeb-assembly1_W  TM=4.983E-01  e=1.526E-01  Mycolicibacterium smegmatis MC2 155
  2l23-assembly1_A  TM=2.687E-01  e=5.646E+00  Homo sa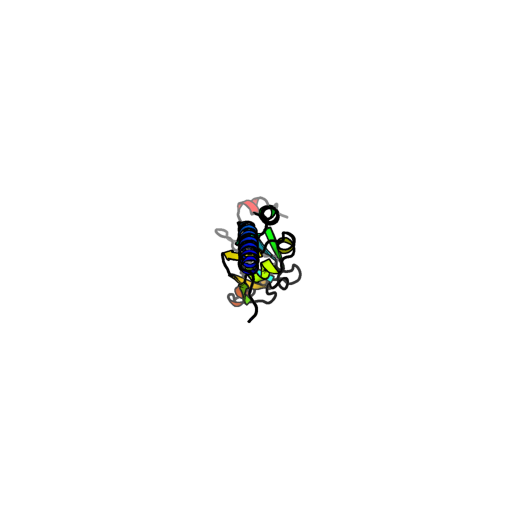piens